Protein 4FGY (pdb70)

Radius of gyration: 18.97 Å; Cα contacts (8 Å, |Δi|>4): 288; chains: 2; bounding box: 40×54×40 Å

B-factor: mean 44.86, std 19.89, range [18.03, 151.55]

Organism: Homo sapiens (NCBI:txid9606)

Solvent-accessible surface area: 13983 Å² total; per-residue (Å²): 161,73,72,102,15,82,51,22,7,114,84,0,73,54,11,4,79,165,20,2,88,50,9,17,57,81,0,64,30,12,37,87,45,152,30,118,117,87,85,42,84,70,4,125,49,124,102,0,12,98,101,3,73,106,156,148,52,60,156,96,110,105,96,79,74,20,10,18,51,34,34,35,30,72,28,52,107,22,19,65,19,0,71,44,0,0,74,0,0,36,35,3,65,30,0,85,123,17,65,81,59,0,4,1,17,0,1,16,36,0,0,20,8,0,33,14,2,38,29,0,10,41,0,44,138,77,0,9,5,44,14,115,3,110,1,26,15,23,39,140,6,19,114,84,23,93,139,31,30,9,103,40,36,33,50,2,0,102,15,1,58,129,3,21,71,22,127,4,56,11,25,0,4,0,0,0,1,0,0,2,0,0,3,11,91,14,82,64,22,106,74,57,160,53,0,84,82,31,28,76,74,2,38,79,0,1,69,32,9,4,119,99,69,28,108,140,32,103,110,8,49,38,96,2,59,118,22,36,91,47,0,88,115,12,20,76,45,26,31,116,30,27,91,55,13,138,172,80,20,120,71,17,95,27,68,81,1,10,66,6,2,22,91,120,92,131,19,102,56,0,30,135,36,11,106,166

Foldseek 3Di:
DLVVLVVLLVQLLVLLVVLDVQFLVNLVCQVVPVPVVLPAQEDEAPVSCVVCVVVVCDPVPDPDDPVVSVLVQCQVVLVSQLRSLLSSQVRQVCLVVDDPVQNVLLSLPLRQLLVLVVQLSQAALFFGQDPSNNHTYGLNHQLPDDDPGNCLCVVSNVLSHLVVVLVAGSSLVSLLSNLSSLQLPGPPHDDSVVSVVSSVSSLVSNVVCCCVVPVPVVPSSVVSVVSSVVSVVNVVSVLVVVVVCVPPVPPNDRDVVVVVSSDDD/DPPVVVVVVVD

Sequence (276 aa):
ESADLRALAKHLYDSYIKSFPLTKAKARAILTGKTTDKSPFVIYDMNSLMMGEDKITPLQEQSKEVAIRIFQGCQFRSVEAVQEITEYAKSIPGFVNLDLNDQVTLLKYGVHEIIYTMLASLMNKDGVLISEGQGFMTREFLKSLRKPFGDFMEPKFEFAVKFNALELDDSDLAIFIAVIILSGDRPGLLNVKPIEDIQDNLLQALELQLKLNHPESSQLFAKLLQKMTDLRQIVTEHVQLLQVIKKTETDMSLHPLLQEIYKDLRHKILHRLLQE

Nearest PDB structures (foldseek):
  4fgy-assembly1_A  TM=1.004E+00  e=1.164E-38  Homo sapiens
  9f7x-assembly1_A  TM=9.763E-01  e=1.598E-32  Homo sapiens
  6k0t-assembly2_C  TM=9.654E-01  e=1.844E-32  Homo sapiens
  6izm-assembly1_A  TM=9.595E-01  e=2.341E-32  Homo sapiens
  4a4w-assembly2_B  TM=9.434E-01  e=5.589E-33  Homo sapiens

Secondary structure (DSSP, 8-state):
-TTHHHHHHHHHHHHHHHH-SS-HHHHHHHHTTS-GGGPPEEE-SHHHHHHHH-----TT-----HHHHHHHHHHHHHHHHHHHHHHHHTTSTTGGGS-HHHHHHHHHHHHHHHHHHHHHTTEETTEEEEGGGTEEEEHHHHHS--TTTTTTSHHHHTTHHHHHTT---HHHHHHHHHHHHS-TTSTT-S-HHHHHHHHHHHHHHHHHHHHHH-TT-SSHHHHHHHHHHHHHHHHHHHHHHHHHHHHSSTT-PPPHHHHHHSS--/--SHHHHHHH-

InterPro domains:
  IPR000536 Nuclear hormone receptor, ligand-binding domain [PF00104] (319-485)
  IPR000536 Nuclear hormone receptor, ligand-binding domain [PS51843] (238-503)
  IPR000536 Nuclear hormone receptor, ligand-binding domain [SM00430] (315-474)
  IPR001628 Zinc finger, nuclear hormone receptor-type [PF00105] (138-204)
  IPR001628 Zinc finger, nuclear hormone receptor-type [PR00047] (139-155)
  IPR001628 Zinc finger, nuclear hormone receptor-type [PR00047] (155-170)
  IPR001628 Zinc finger, nuclear hormone receptor-type [PR00047] (187-195)
  IPR001628 Zinc finger, nuclear hormone receptor-type [PR00047] (195-203)
  IPR001628 Zinc finger, nuclear hormone receptor-type [PS00031] (139-165)
  IPR001628 Zinc finger, nuclear hormone receptor-type [PS51030] (136-210)
  IPR001628 Zinc finger, nuclear hormone receptor-type [SM00399] (136-206)
  IPR001723 Nuclear hormone receptor [PR00398] (199-209)
  IPR001723 Nuclear hormone receptor [PR00398] (316-337)
  IPR001723 Nuclear hormone receptor [PR00398] (337-353)
  IPR001723 Nuclear hormone receptor [PR00398] (405-420)
  IPR001723 Nuclear hormone receptor [PR00398] (462-479)
  IPR003074 Peroxisome proliferator-activated receptor [PR01288] (228-242)
  IPR003074 Peroxisome proliferator-activated receptor [PR01288] (242-261)
  IPR003074 Peroxisome proliferator-activated receptor [PR01288] (355-368)
  IPR003074 Peroxisome proliferator-activated receptor [PR01288] (372-387)

Structure (mmCIF, N/CA/C/O backbone):
data_4FGY
#
_entry.id   4FGY
#
_cell.length_a   57.360
_cell.length_b   86.527
_cell.length_c   122.691
_cell.angle_alpha   90.000
_cell.angle_beta   90.000
_cell.angle_gamma   90.000
#
_symmetry.space_group_name_H-M   'C 2 2 21'
#
loop_
_entity.id
_entity.type
_entity.pdbx_description
1 polymer 'Peroxisome proliferator-activated receptor gamma'
2 polymer 'Nuclear receptor coactivator 1'
3 non-polymer "(4R,6S,8S,12R,14R,16Z,18R,19R,20S,21S)-19,21-dihydroxy-22-{(2S,2'R,5S,5'S)-5'-[(1R)-1-hydroxyethyl]-2,5'-dimethyloctahydro-2,2'-bifuran-5-yl}-4,6,8,12,14,18,20-heptamethyl-9,11-dioxodocos-16-enoic acid"
4 water water
#
loop_
_atom_site.group_PDB
_atom_site.id
_atom_site.type_symbol
_atom_site.label_atom_id
_atom_site.label_alt_id
_atom_site.label_comp_id
_atom_site.label_asym_id
_atom_site.label_entity_id
_atom_site.label_seq_id
_atom_site.pdbx_PDB_ins_code
_atom_site.Cartn_x
_atom_site.Cartn_y
_atom_site.Cartn_z
_atom_site.occupancy
_atom_site.B_iso_or_equiv
_atom_site.auth_seq_id
_atom_site.auth_comp_id
_atom_site.auth_asym_id
_atom_site.auth_atom_id
_atom_site.pdbx_PDB_model_num
ATOM 1 N N . GLU A 1 1 ? -10.740 18.339 -23.375 1.00 69.04 235 GLU A N 1
ATOM 2 C CA . GLU A 1 1 ? -10.172 17.004 -23.761 1.00 76.17 235 GLU A CA 1
ATOM 3 C C . GLU A 1 1 ? -9.052 16.542 -22.808 1.00 73.75 235 GLU A C 1
ATOM 4 O O . GLU A 1 1 ? -9.304 15.739 -21.901 1.00 70.69 235 GLU A O 1
ATOM 10 N N . SER A 1 2 ? -7.835 17.068 -23.002 1.00 67.48 236 SER A N 1
ATOM 11 C CA . SER A 1 2 ? -6.637 16.618 -22.260 1.00 61.62 236 SER A CA 1
ATOM 12 C C . SER A 1 2 ? -6.560 17.059 -20.788 1.00 57.46 236 SER A C 1
ATOM 13 O O . SER A 1 2 ? -5.476 17.192 -20.213 1.00 52.28 236 SER A O 1
ATOM 16 N N . ALA A 1 3 ? -7.722 17.294 -20.198 1.00 55.72 237 ALA A N 1
ATOM 17 C CA . ALA A 1 3 ? -7.835 17.636 -18.794 1.00 57.40 237 ALA A CA 1
ATOM 18 C C . ALA A 1 3 ? -8.838 16.664 -18.242 1.00 55.91 237 ALA A C 1
ATOM 19 O O . ALA A 1 3 ? -8.830 16.340 -17.057 1.00 54.82 237 ALA A O 1
ATOM 21 N N . ASP A 1 4 ? -9.722 16.217 -19.125 1.00 58.66 238 ASP A N 1
ATOM 22 C CA . ASP A 1 4 ? -10.645 15.153 -18.796 1.00 62.91 238 ASP A CA 1
ATOM 23 C C . ASP A 1 4 ? -10.014 13.821 -19.143 1.00 61.67 238 ASP A C 1
ATOM 24 O O . ASP A 1 4 ? -10.468 12.771 -18.684 1.00 64.59 238 ASP A O 1
ATOM 29 N N . LEU A 1 5 ? -8.937 13.884 -19.923 1.00 57.82 239 LEU A N 1
ATOM 30 C CA . LEU A 1 5 ? -8.077 12.731 -20.149 1.00 52.50 239 LEU A CA 1
ATOM 31 C C . LEU A 1 5 ? -7.219 12.496 -18.929 1.00 49.53 239 LEU A C 1
ATOM 32 O O . LEU A 1 5 ? -6.838 11.361 -18.645 1.00 55.48 239 LEU A O 1
ATOM 37 N N . ARG A 1 6 ? -6.899 13.575 -18.223 1.00 46.23 240 ARG A N 1
ATOM 38 C CA . ARG A 1 6 ? -6.232 13.476 -16.934 1.00 41.43 240 ARG A CA 1
ATOM 39 C C . ARG A 1 6 ? -7.256 13.123 -15.906 1.00 36.33 240 ARG A C 1
ATOM 40 O O . ARG A 1 6 ? -6.958 12.401 -14.983 1.00 36.38 240 ARG A O 1
ATOM 48 N N . ALA A 1 7 ? -8.473 13.627 -16.076 1.00 36.51 241 ALA A N 1
ATOM 49 C CA . ALA A 1 7 ? -9.550 13.411 -15.104 1.00 38.20 241 ALA A CA 1
ATOM 50 C C . ALA A 1 7 ? -9.899 11.937 -15.007 1.00 39.11 241 ALA A C 1
ATOM 51 O O . ALA A 1 7 ? -9.883 11.339 -13.916 1.00 41.30 241 ALA A O 1
ATOM 53 N N . LEU A 1 8 ? -10.209 11.372 -16.169 1.00 39.10 242 LEU A N 1
ATOM 54 C CA . LEU A 1 8 ? -10.464 9.941 -16.343 1.00 38.33 242 LEU A CA 1
ATOM 55 C C . LEU A 1 8 ? -9.277 9.036 -15.992 1.00 36.27 242 LEU A C 1
ATOM 56 O O . LEU A 1 8 ? -9.478 7.930 -15.480 1.00 36.06 242 LEU A O 1
ATOM 61 N N . ALA A 1 9 ? -8.058 9.485 -16.279 1.00 33.40 243 ALA A N 1
ATOM 62 C CA . ALA A 1 9 ? -6.877 8.791 -15.778 1.00 33.30 243 ALA A CA 1
ATOM 63 C C . ALA A 1 9 ? -6.869 8.653 -14.232 1.00 35.80 243 ALA A C 1
ATOM 64 O O . ALA A 1 9 ? -6.414 7.638 -13.702 1.00 37.89 243 ALA A O 1
ATOM 66 N N . LYS A 1 10 ? -7.402 9.643 -13.516 1.00 36.35 244 LYS A N 1
ATOM 67 C CA . LYS A 1 10 ? -7.354 9.630 -12.061 1.00 36.74 244 LYS A CA 1
ATOM 68 C C . LYS A 1 10 ? -8.472 8.796 -11.473 1.00 37.24 244 LYS A C 1
ATOM 69 O O . LYS A 1 10 ? -8.283 8.091 -10.480 1.00 37.94 244 LYS A O 1
ATOM 75 N N . HIS A 1 11 ? -9.650 8.907 -12.075 1.00 36.53 245 HIS A N 1
ATOM 76 C CA . HIS A 1 11 ? -10.824 8.154 -11.653 1.00 36.20 245 HIS A CA 1
ATOM 77 C C . HIS A 1 11 ? -10.507 6.683 -11.628 1.00 35.92 245 HIS A C 1
ATOM 78 O O . HIS A 1 11 ? -10.701 6.006 -10.620 1.00 35.28 245 HIS A O 1
ATOM 85 N N . LEU A 1 12 ? -9.999 6.187 -12.752 1.00 34.62 246 LEU A N 1
ATOM 86 C CA . LEU A 1 12 ? -9.636 4.799 -12.891 1.00 33.25 246 LEU A CA 1
ATOM 87 C C . LEU A 1 12 ? -8.689 4.356 -11.780 1.00 33.95 246 LEU A C 1
ATOM 88 O O . LEU A 1 12 ? -8.950 3.343 -11.113 1.00 34.55 246 LEU A O 1
ATOM 93 N N . TYR A 1 13 ? -7.620 5.118 -11.555 1.00 33.43 247 TYR A N 1
ATOM 94 C CA . TYR A 1 13 ? -6.665 4.787 -10.511 1.00 36.37 247 TYR A CA 1
ATOM 95 C C . TYR A 1 13 ? -7.368 4.638 -9.145 1.00 39.59 247 TYR A C 1
ATOM 96 O O . TYR A 1 13 ? -7.266 3.589 -8.498 1.00 37.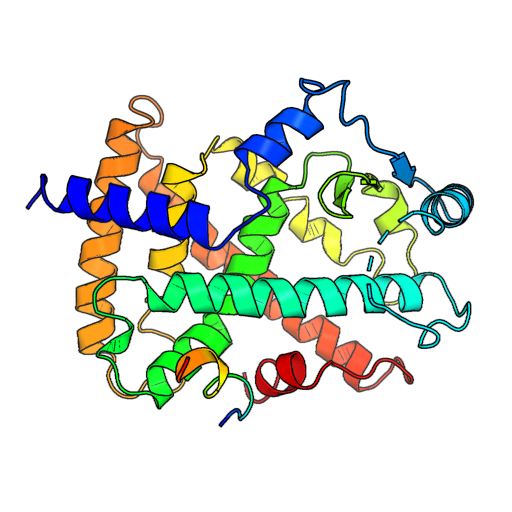92 247 TYR A O 1
ATOM 105 N N . ASP A 1 14 ? -8.122 5.669 -8.746 1.00 42.28 248 ASP A N 1
ATOM 106 C CA . ASP A 1 14 ? -8.979 5.631 -7.551 1.00 39.86 248 ASP A CA 1
ATOM 107 C C . ASP A 1 14 ? -9.773 4.344 -7.493 1.00 38.91 248 ASP A C 1
ATOM 108 O O . ASP A 1 14 ? -9.683 3.625 -6.508 1.00 43.95 248 ASP A O 1
ATOM 113 N N . SER A 1 15 ? -10.529 4.039 -8.545 1.00 37.59 249 SER A N 1
ATOM 114 C CA . SER A 1 15 ? -11.332 2.796 -8.588 1.00 37.91 249 SER A CA 1
ATOM 115 C C . SER A 1 15 ? -10.506 1.521 -8.667 1.00 36.65 249 SER A C 1
ATOM 116 O O . SER A 1 15 ? -10.938 0.470 -8.177 1.00 34.21 249 SER A O 1
ATOM 119 N N . TYR A 1 16 ? -9.331 1.620 -9.295 1.00 36.39 250 TYR A N 1
ATOM 120 C CA . TYR A 1 16 ? -8.362 0.526 -9.320 1.00 36.70 250 TYR A CA 1
ATOM 121 C C . TYR A 1 16 ? -7.905 0.244 -7.891 1.00 34.57 250 TYR A C 1
ATOM 122 O O . TYR A 1 16 ? -7.922 -0.891 -7.426 1.00 32.21 250 TYR A O 1
ATOM 131 N N . ILE A 1 17 ? -7.521 1.306 -7.194 1.00 35.56 251 ILE A N 1
ATOM 132 C CA . ILE A 1 17 ? -7.165 1.221 -5.782 1.00 36.25 251 ILE A CA 1
ATOM 133 C C . ILE A 1 17 ? -8.328 0.732 -4.898 1.00 37.68 251 ILE A C 1
ATOM 134 O O . ILE A 1 17 ? -8.116 -0.059 -3.976 1.00 39.79 251 ILE A O 1
ATOM 139 N N . LYS A 1 18 ? -9.549 1.162 -5.192 1.00 39.15 252 LYS A N 1
ATOM 140 C CA . LYS A 1 18 ? -10.722 0.619 -4.488 1.00 42.12 252 LYS A CA 1
ATOM 141 C C . LYS A 1 18 ? -10.925 -0.892 -4.669 1.00 41.01 252 LYS A C 1
ATOM 142 O O . LYS A 1 18 ? -11.180 -1.597 -3.696 1.00 44.27 252 LYS A O 1
ATOM 148 N N . SER A 1 19 ? -10.802 -1.383 -5.900 1.00 39.07 253 SER A N 1
ATOM 149 C CA . SER A 1 19 ? -11.251 -2.747 -6.226 1.00 35.64 253 SER A CA 1
ATOM 150 C C . SER A 1 19 ? -10.174 -3.797 -6.052 1.00 32.88 253 SER A C 1
ATOM 151 O O . SER A 1 19 ? -10.504 -4.938 -5.835 1.00 32.31 253 SER A O 1
ATOM 154 N N . PHE A 1 20 ? -8.899 -3.418 -6.168 1.00 31.86 254 PHE A N 1
ATOM 155 C CA . PHE A 1 20 ? -7.779 -4.376 -6.145 1.00 32.43 254 PHE A CA 1
ATOM 156 C C . PHE A 1 20 ? -6.879 -4.277 -4.903 1.00 35.80 254 PHE A C 1
ATOM 157 O O . PHE A 1 20 ? -5.949 -3.448 -4.878 1.00 37.85 254 PHE A O 1
ATOM 165 N N . PRO A 1 21 ? -7.127 -5.142 -3.888 1.00 36.73 255 PRO A N 1
ATOM 166 C CA . PRO A 1 21 ? -6.410 -5.053 -2.602 1.00 35.72 255 PRO A CA 1
ATOM 167 C C . PRO A 1 21 ? -4.890 -5.267 -2.709 1.00 36.69 255 PRO A C 1
ATOM 168 O O . PRO A 1 21 ? -4.151 -4.580 -2.029 1.00 38.68 255 PRO A O 1
ATOM 172 N N . LEU A 1 22 ? -4.431 -6.213 -3.533 1.00 38.60 256 LEU A N 1
ATOM 173 C CA . LEU A 1 22 ? -3.000 -6.356 -3.825 1.00 36.41 256 LEU A CA 1
ATOM 174 C C . LEU A 1 22 ? -2.673 -5.540 -5.073 1.00 36.49 256 LEU A C 1
ATOM 175 O O . LEU A 1 22 ? -3.258 -5.772 -6.129 1.00 37.41 256 LEU A O 1
ATOM 180 N N . THR A 1 23 ? -1.754 -4.581 -4.936 1.00 35.24 257 THR A N 1
ATOM 181 C CA . THR A 1 23 ? -1.315 -3.709 -6.036 1.00 34.67 257 THR A CA 1
ATOM 182 C C . THR A 1 23 ? 0.088 -4.103 -6.486 1.00 34.56 257 THR A C 1
ATOM 183 O O . THR A 1 23 ? 0.783 -4.818 -5.745 1.00 36.28 257 THR A O 1
ATOM 187 N N . LYS A 1 24 ? 0.526 -3.651 -7.668 1.00 32.00 258 LYS A N 1
ATOM 188 C CA . LYS A 1 24 ? 1.927 -3.879 -8.078 1.00 30.00 258 LYS A CA 1
ATOM 189 C C . LYS A 1 24 ? 2.846 -3.240 -7.060 1.00 31.67 258 LYS A C 1
ATOM 190 O O . LYS A 1 24 ? 3.833 -3.843 -6.650 1.00 33.58 258 LYS A O 1
ATOM 196 N N . ALA A 1 25 ? 2.485 -2.034 -6.622 1.00 34.23 259 ALA A N 1
ATOM 197 C CA . ALA A 1 25 ? 3.275 -1.284 -5.649 1.00 34.07 259 ALA A CA 1
ATOM 198 C C . ALA A 1 25 ? 3.584 -2.127 -4.433 1.00 33.77 259 ALA A C 1
ATOM 199 O O . ALA A 1 25 ? 4.728 -2.187 -4.013 1.00 32.57 259 ALA A O 1
ATOM 201 N N . LYS A 1 26 ? 2.576 -2.799 -3.884 1.00 35.80 260 LYS A N 1
ATOM 202 C CA . LYS A 1 26 ? 2.825 -3.712 -2.769 1.00 41.27 260 LYS A CA 1
ATOM 203 C C . LYS A 1 26 ? 3.614 -4.935 -3.199 1.00 41.83 260 LYS A C 1
ATOM 204 O O . LYS A 1 26 ? 4.432 -5.447 -2.432 1.00 42.83 260 LYS A O 1
ATOM 210 N N . ALA A 1 27 ? 3.358 -5.402 -4.417 1.00 40.60 261 ALA A N 1
ATOM 211 C CA . ALA A 1 27 ? 3.922 -6.663 -4.865 1.00 41.99 261 ALA A CA 1
ATOM 212 C C . ALA A 1 27 ? 5.383 -6.439 -5.144 1.00 43.07 261 ALA A C 1
ATOM 213 O O . ALA A 1 27 ? 6.235 -7.273 -4.786 1.00 45.42 261 ALA A O 1
ATOM 215 N N . ARG A 1 28 ? 5.669 -5.300 -5.763 1.00 40.26 262 ARG A N 1
ATOM 216 C CA . ARG A 1 28 ? 7.039 -4.907 -6.008 1.00 42.42 262 ARG A CA 1
ATOM 217 C C . ARG A 1 28 ? 7.816 -4.574 -4.724 1.00 41.74 262 ARG A C 1
ATOM 218 O O . ARG A 1 28 ? 8.997 -4.903 -4.613 1.00 40.05 262 ARG A O 1
ATOM 226 N N . ALA A 1 29 ? 7.148 -3.950 -3.756 1.00 42.93 263 ALA A N 1
ATOM 227 C CA . ALA A 1 29 ? 7.786 -3.593 -2.481 1.00 43.83 263 ALA A CA 1
ATOM 228 C C . ALA A 1 29 ? 8.265 -4.859 -1.774 1.00 44.78 263 ALA A C 1
ATOM 229 O O . ALA A 1 29 ? 9.399 -4.915 -1.304 1.00 44.89 263 ALA A O 1
ATOM 231 N N . ILE A 1 30 ? 7.393 -5.870 -1.723 1.00 42.82 264 ILE A N 1
ATOM 232 C CA . ILE A 1 30 ? 7.711 -7.160 -1.125 1.00 40.35 264 ILE A CA 1
ATOM 233 C C . ILE A 1 30 ? 8.769 -7.902 -1.943 1.00 43.37 264 ILE A C 1
ATOM 234 O O . ILE A 1 30 ? 9.765 -8.363 -1.387 1.00 43.24 264 ILE A O 1
ATOM 239 N N . LEU A 1 31 ? 8.582 -7.985 -3.259 1.00 45.43 265 LEU A N 1
ATOM 240 C CA . LEU A 1 31 ? 9.536 -8.722 -4.103 1.00 48.13 265 LEU A CA 1
ATOM 241 C C . LEU A 1 31 ? 10.992 -8.268 -3.994 1.00 49.40 265 LEU A C 1
ATOM 242 O O . LEU A 1 31 ? 11.903 -9.071 -4.193 1.00 49.58 265 LEU A O 1
ATOM 247 N N . THR A 1 32 ? 11.207 -6.993 -3.676 1.00 50.71 266 THR A N 1
ATOM 248 C CA . THR A 1 32 ? 12.564 -6.433 -3.645 1.00 53.82 266 THR A CA 1
ATOM 249 C C . THR A 1 32 ? 13.120 -6.276 -2.211 1.00 55.95 266 THR A C 1
ATOM 250 O O . THR A 1 32 ? 14.203 -5.712 -2.002 1.00 52.18 266 THR A O 1
ATOM 254 N N . GLY A 1 33 ? 12.382 -6.815 -1.242 1.00 57.42 267 GLY A N 1
ATOM 255 C CA . GLY A 1 33 ? 12.719 -6.675 0.166 1.00 61.38 267 GLY A CA 1
ATOM 256 C C . GLY A 1 33 ? 12.807 -5.206 0.516 1.00 64.37 267 GLY A C 1
ATOM 257 O O . GLY A 1 33 ? 13.883 -4.614 0.470 1.00 65.88 267 GLY A O 1
ATOM 258 N N . LYS A 1 34 ? 11.653 -4.617 0.814 1.00 68.24 268 LYS A N 1
ATOM 259 C CA . LYS A 1 34 ? 11.536 -3.202 1.179 1.00 67.42 268 LYS A CA 1
ATOM 260 C C . LYS A 1 34 ? 10.557 -3.161 2.319 1.00 72.00 268 LYS A C 1
ATOM 261 O O . LYS A 1 34 ? 10.468 -2.185 3.048 1.00 79.68 268 LYS A O 1
ATOM 267 N N . THR A 1 35 ? 9.800 -4.237 2.443 1.00 81.52 269 THR A N 1
ATOM 268 C CA . THR A 1 35 ? 9.099 -4.524 3.667 1.00 93.28 269 THR A CA 1
ATOM 269 C C . THR A 1 35 ? 9.679 -5.838 4.180 1.00 103.92 269 THR A C 1
ATOM 270 O O . THR A 1 35 ? 9.126 -6.912 3.925 1.00 107.18 269 THR A O 1
ATOM 274 N N . THR A 1 36 ? 10.827 -5.750 4.859 1.00 110.66 270 THR A N 1
ATOM 275 C CA . THR A 1 36 ? 11.370 -6.889 5.611 1.00 114.12 270 THR A CA 1
ATOM 276 C C . THR A 1 36 ? 10.447 -7.203 6.808 1.00 122.50 270 THR A C 1
ATOM 277 O O . THR A 1 36 ? 10.683 -8.153 7.586 1.00 126.28 270 THR A O 1
ATOM 281 N N . ASP A 1 37 ? 9.389 -6.380 6.914 1.00 126.90 271 ASP A N 1
ATOM 282 C CA . ASP A 1 37 ? 8.276 -6.561 7.854 1.00 122.27 271 ASP A CA 1
ATOM 283 C C . ASP A 1 37 ? 7.148 -7.428 7.253 1.00 119.54 271 ASP A C 1
ATOM 284 O O . ASP A 1 37 ? 6.107 -7.639 7.887 1.00 118.34 271 ASP A O 1
ATOM 289 N N . LYS A 1 38 ? 7.363 -7.910 6.026 1.00 115.66 272 LYS A N 1
ATOM 290 C CA . LYS A 1 38 ? 6.442 -8.834 5.337 1.00 111.89 272 LYS A CA 1
ATOM 291 C C . LYS A 1 38 ? 7.223 -9.899 4.518 1.00 107.98 272 LYS A C 1
ATOM 292 O O . LYS A 1 38 ? 6.895 -10.156 3.347 1.00 105.84 272 LYS A O 1
ATOM 298 N N . SER A 1 39 ? 8.244 -10.510 5.141 1.00 92.68 273 SER A N 1
ATOM 299 C CA . SER A 1 39 ? 9.184 -11.435 4.464 1.00 78.38 273 SER A CA 1
ATOM 300 C C . SER A 1 39 ? 8.615 -12.857 4.230 1.00 71.75 273 SER A C 1
ATOM 301 O O . SER A 1 39 ? 8.288 -13.564 5.187 1.00 70.14 273 SER A O 1
ATOM 304 N N . PRO A 1 40 ? 8.529 -13.289 2.950 1.00 64.32 274 PRO A N 1
ATOM 305 C CA . PRO A 1 40 ? 7.600 -14.338 2.504 1.00 56.67 274 PRO A CA 1
ATOM 306 C C . PRO A 1 40 ? 8.134 -15.771 2.553 1.00 51.53 274 PRO A C 1
ATOM 307 O O . PRO A 1 40 ? 9.293 -16.023 2.217 1.00 51.05 274 PRO A O 1
ATOM 311 N N . PHE A 1 41 ? 7.290 -16.710 2.956 1.00 46.47 275 PHE A N 1
ATOM 312 C CA . PHE A 1 41 ? 7.716 -18.094 2.994 1.00 44.34 275 PHE A CA 1
ATOM 313 C C . PHE A 1 41 ? 8.061 -18.575 1.580 1.00 42.10 275 PHE A C 1
ATOM 314 O O . PHE A 1 41 ? 7.346 -18.280 0.632 1.00 43.91 275 PHE A O 1
ATOM 322 N N . VAL A 1 42 ? 9.161 -19.305 1.452 1.00 38.09 276 VAL A N 1
ATOM 323 C CA . VAL A 1 42 ? 9.610 -19.810 0.169 1.00 35.14 276 VAL A CA 1
ATOM 324 C C . VAL A 1 42 ? 9.305 -21.298 -0.038 1.00 38.33 276 VAL A C 1
ATOM 325 O O . VAL A 1 42 ? 9.833 -22.180 0.672 1.00 40.63 276 VAL A O 1
ATOM 329 N N . ILE A 1 43 ? 8.451 -21.556 -1.030 1.00 37.21 277 ILE A N 1
ATOM 330 C CA . ILE A 1 43 ? 8.103 -22.904 -1.452 1.00 35.23 277 ILE A CA 1
ATOM 331 C C . ILE A 1 43 ? 8.935 -23.302 -2.668 1.00 35.61 277 ILE A C 1
ATOM 332 O O . ILE A 1 43 ? 8.756 -22.774 -3.775 1.00 35.58 277 ILE A O 1
ATOM 337 N N . TYR A 1 44 ? 9.838 -24.248 -2.461 1.00 35.05 278 TYR A N 1
ATOM 338 C CA . TYR A 1 44 ? 10.748 -24.621 -3.520 1.00 37.05 278 TYR A CA 1
ATOM 339 C C . TYR A 1 44 ? 10.697 -26.100 -3.868 1.00 39.49 278 TYR A C 1
ATOM 340 O O . TYR A 1 44 ? 11.297 -26.508 -4.874 1.00 40.27 278 TYR A O 1
ATOM 349 N N . ASP A 1 45 ? 9.992 -26.887 -3.049 1.00 38.56 279 ASP A N 1
ATOM 350 C CA . ASP A 1 45 ? 9.799 -28.317 -3.315 1.00 40.56 279 ASP A CA 1
ATOM 351 C C . ASP A 1 45 ? 8.563 -28.872 -2.607 1.00 43.12 279 ASP A C 1
ATOM 352 O O . ASP A 1 45 ? 7.867 -28.135 -1.902 1.00 45.80 279 ASP A O 1
ATOM 357 N N . MET A 1 46 ? 8.288 -30.161 -2.819 1.00 46.69 280 MET A N 1
ATOM 358 C CA . MET A 1 46 ? 7.235 -30.898 -2.091 1.00 53.45 280 MET A CA 1
ATOM 359 C C . MET A 1 46 ? 7.348 -30.684 -0.588 1.00 50.70 280 MET A C 1
ATOM 360 O O . MET A 1 46 ? 6.354 -30.536 0.131 1.00 50.69 280 MET A O 1
ATOM 365 N N . ASN A 1 47 ? 8.596 -30.663 -0.143 1.00 50.61 281 ASN A N 1
ATOM 366 C CA . ASN A 1 47 ? 8.971 -30.550 1.249 1.00 48.29 281 ASN A CA 1
ATOM 367 C C . ASN A 1 47 ? 8.562 -29.201 1.889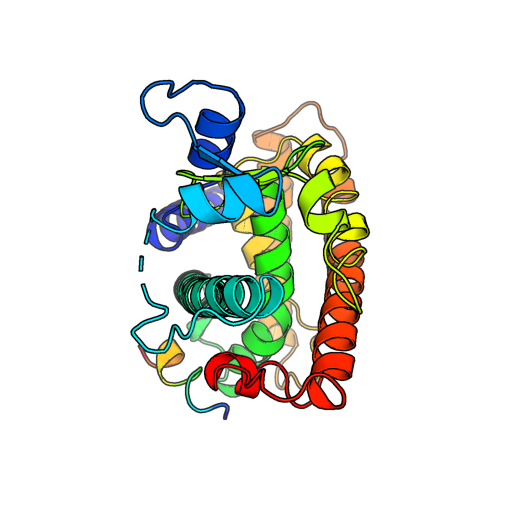 1.00 44.90 281 ASN A C 1
ATOM 368 O O . ASN A 1 47 ? 7.910 -29.179 2.942 1.00 40.00 281 ASN A O 1
ATOM 373 N N . SER A 1 48 ? 8.933 -28.093 1.239 1.00 42.68 282 SER A N 1
ATOM 374 C CA . SER A 1 48 ? 8.541 -26.733 1.661 1.00 40.96 282 SER A CA 1
ATOM 375 C C . SER A 1 48 ? 7.079 -26.372 1.307 1.00 40.83 282 SER A C 1
ATOM 376 O O . SER A 1 48 ? 6.456 -25.532 1.978 1.00 35.98 282 SER A O 1
ATOM 379 N N . LEU A 1 49 ? 6.535 -27.009 0.264 1.00 41.00 283 LEU A N 1
ATOM 380 C CA . LEU A 1 49 ? 5.088 -27.015 0.055 1.00 42.25 283 LEU A CA 1
ATOM 381 C C . LEU A 1 49 ? 4.399 -27.367 1.369 1.00 44.83 283 LEU A C 1
ATOM 382 O O . LEU A 1 49 ? 3.610 -26.583 1.873 1.00 46.79 283 LEU A O 1
ATOM 387 N N . MET A 1 50 ? 4.725 -28.537 1.920 1.00 49.74 284 MET A N 1
ATOM 388 C CA . MET A 1 50 ? 4.146 -29.025 3.180 1.00 52.98 284 MET A CA 1
ATOM 389 C C . MET A 1 50 ? 4.183 -28.000 4.308 1.00 50.51 284 MET A C 1
ATOM 390 O O . MET A 1 50 ? 3.205 -27.827 5.029 1.00 54.29 284 MET A O 1
ATOM 395 N N . MET A 1 51 ? 5.317 -27.339 4.484 1.00 46.09 285 MET A N 1
ATOM 396 C CA . MET A 1 51 ? 5.473 -26.465 5.626 1.00 44.62 285 MET A CA 1
ATOM 397 C C . MET A 1 51 ? 4.808 -25.125 5.368 1.00 43.55 285 MET A C 1
ATOM 398 O O . MET A 1 51 ? 4.358 -24.467 6.297 1.00 43.77 285 MET A O 1
ATOM 403 N N . GLY A 1 52 ? 4.754 -24.720 4.106 1.00 44.41 286 GLY A N 1
ATOM 404 C CA . GLY A 1 52 ? 4.057 -23.491 3.731 1.00 50.34 286 GLY A CA 1
ATOM 405 C C . GLY A 1 52 ? 2.559 -23.695 3.580 1.00 54.71 286 GLY A C 1
ATOM 406 O O . GLY A 1 52 ? 1.783 -22.749 3.710 1.00 64.18 286 GLY A O 1
ATOM 407 N N . GLU A 1 53 ? 2.172 -24.933 3.275 1.00 55.28 287 GLU A N 1
ATOM 408 C CA . GLU A 1 53 ? 0.791 -25.398 3.226 1.00 59.87 287 GLU A CA 1
ATOM 409 C C . GLU A 1 53 ? 0.017 -24.919 4.451 1.00 61.67 287 GLU A C 1
ATOM 410 O O . GLU A 1 53 ? -1.024 -24.261 4.313 1.00 61.87 287 GLU A O 1
ATOM 416 N N . ASP A 1 54 ? 0.546 -25.248 5.637 1.00 66.85 288 ASP A N 1
ATOM 417 C CA . ASP A 1 54 ? 0.150 -24.612 6.904 1.00 70.03 288 ASP A CA 1
ATOM 418 C C . ASP A 1 54 ? 0.507 -23.121 6.786 1.00 72.56 288 ASP A C 1
ATOM 419 O O . ASP A 1 54 ? 1.675 -22.744 7.032 1.00 69.50 288 ASP A O 1
ATOM 424 N N . LYS A 1 55 ? -0.461 -22.283 6.386 1.00 67.48 289 LYS A N 1
ATOM 425 C CA . LYS A 1 55 ? -0.184 -20.847 6.225 1.00 65.35 289 LYS A CA 1
ATOM 426 C C . LYS A 1 55 ? 0.005 -20.174 7.577 1.00 61.73 289 LYS A C 1
ATOM 427 O O . LYS A 1 55 ? 1.118 -20.151 8.101 1.00 61.65 289 LYS A O 1
ATOM 433 N N . ILE A 1 61 ? -10.756 -19.985 0.770 1.00 95.77 295 ILE A N 1
ATOM 434 C CA . ILE A 1 61 ? -10.971 -20.829 1.942 1.00 93.51 295 ILE A CA 1
ATOM 435 C C . ILE A 1 61 ? -10.347 -22.205 1.773 1.00 103.69 295 ILE A C 1
ATOM 436 O O . ILE A 1 61 ? -9.476 -22.592 2.558 1.00 103.49 295 ILE A O 1
ATOM 441 N N . THR A 1 62 ? -10.783 -22.920 0.733 1.00 115.64 296 THR A N 1
ATOM 442 C CA . THR A 1 62 ? -10.445 -24.332 0.513 1.00 123.89 296 THR A CA 1
ATOM 443 C C . THR A 1 62 ? -10.625 -25.162 1.818 1.00 130.92 296 THR A C 1
ATOM 444 O O . THR A 1 62 ? -9.635 -25.582 2.423 1.00 133.93 296 THR A O 1
ATOM 448 N N . PRO A 1 63 ? -11.894 -25.381 2.257 1.00 135.75 297 PRO A N 1
ATOM 449 C CA . PRO A 1 63 ? -12.275 -25.973 3.568 1.00 142.99 297 PRO A CA 1
ATOM 450 C C . PRO A 1 63 ? -11.888 -27.447 3.806 1.00 146.90 297 PRO A C 1
ATOM 451 O O . PRO A 1 63 ? -10.870 -27.901 3.285 1.00 151.55 297 PRO A O 1
ATOM 455 N N . LEU A 1 64 ? -12.679 -28.167 4.615 1.00 142.63 298 LEU A N 1
ATOM 456 C CA . LEU A 1 64 ? -12.529 -29.626 4.792 1.00 135.81 298 LEU A CA 1
ATOM 457 C C . LEU A 1 64 ? -12.781 -30.296 3.449 1.00 137.12 298 LEU A C 1
ATOM 458 O O . LEU A 1 64 ? -12.557 -31.497 3.274 1.00 134.82 298 LEU A O 1
ATOM 463 N N . GLN A 1 65 ? -13.288 -29.478 2.527 1.00 137.09 299 GLN A N 1
ATOM 464 C CA . GLN A 1 65 ? -13.055 -29.589 1.089 1.00 141.28 299 GLN A CA 1
ATOM 465 C C . GLN A 1 65 ? -11.587 -29.991 0.819 1.00 145.44 299 GLN A C 1
ATOM 466 O O . GLN A 1 65 ? -11.200 -30.218 -0.332 1.00 148.01 299 GLN A O 1
ATOM 472 N N . GLU A 1 66 ? -10.797 -30.101 1.897 1.00 143.70 300 GLU A N 1
ATOM 473 C CA . GLU A 1 66 ? -9.357 -30.413 1.856 1.00 134.60 300 GLU A CA 1
ATOM 474 C C . GLU A 1 66 ? -9.024 -31.763 1.221 1.00 36.22 300 GLU A C 1
ATOM 475 O O . GLU A 1 66 ? -8.772 -31.830 0.014 1.00 140.31 300 GLU A O 1
ATOM 481 N N . GLN A 1 67 ? -9.050 -32.824 2.035 1.00 130.53 301 GLN A N 1
ATOM 482 C CA . GLN A 1 67 ? -8.448 -34.116 1.697 1.00 124.62 301 GLN A CA 1
ATOM 483 C C . GLN A 1 67 ? -7.018 -33.906 1.180 1.00 122.77 301 GLN A C 1
ATOM 484 O O . GLN A 1 67 ? -6.809 -33.371 0.075 1.00 123.87 301 GLN A O 1
ATOM 490 N N . SER A 1 68 ? -6.030 -34.299 1.986 1.00 115.82 302 SER A N 1
ATOM 491 C CA . SER A 1 68 ? -4.649 -34.247 1.528 1.00 106.17 302 SER A CA 1
ATOM 492 C C . SER A 1 68 ? -4.754 -35.221 0.349 1.00 99.35 302 SER A C 1
ATOM 493 O O . SER A 1 68 ? -4.794 -36.445 0.537 1.00 100.14 302 SER A O 1
ATOM 496 N N . LYS A 1 69 ? -4.839 -34.657 -0.861 1.00 85.82 303 LYS A N 1
ATOM 497 C CA . LYS A 1 69 ? -4.763 -35.428 -2.109 1.00 73.45 303 LYS A CA 1
ATOM 498 C C . LYS A 1 69 ? -3.384 -35.065 -2.653 1.00 63.42 303 LYS A C 1
ATOM 499 O O . LYS A 1 69 ? -2.500 -34.700 -1.890 1.00 59.60 303 LYS A O 1
ATOM 505 N N . GLU A 1 70 ? -3.169 -35.161 -3.954 1.00 61.60 304 GLU A N 1
ATOM 506 C CA . GLU A 1 70 ? -1.830 -34.855 -4.453 1.00 62.06 304 GLU A CA 1
ATOM 507 C C . GLU A 1 70 ? -1.587 -33.350 -4.568 1.00 61.42 304 GLU A C 1
ATOM 508 O O . GLU A 1 70 ? -2.523 -32.559 -4.696 1.00 65.96 304 GLU A O 1
ATOM 514 N N . VAL A 1 71 ? -0.315 -32.979 -4.505 1.00 58.03 305 VAL A N 1
ATOM 515 C CA . VAL A 1 71 ? 0.160 -31.615 -4.737 1.00 54.45 305 VAL A CA 1
ATOM 516 C C . VAL A 1 71 ? -0.682 -30.791 -5.726 1.00 53.96 305 VAL A C 1
ATOM 517 O O . VAL A 1 71 ? -1.141 -29.692 -5.395 1.00 53.67 305 VAL A O 1
ATOM 521 N N . ALA A 1 72 ? -0.899 -31.336 -6.922 1.00 52.34 306 ALA A N 1
ATOM 522 C CA . ALA A 1 72 ? -1.580 -30.625 -8.004 1.00 47.88 306 ALA A CA 1
ATOM 523 C C . ALA A 1 72 ? -3.048 -30.293 -7.724 1.00 46.83 306 ALA A C 1
ATOM 524 O O . ALA A 1 72 ? -3.572 -29.344 -8.297 1.00 48.32 306 ALA A O 1
ATOM 526 N N . ILE A 1 73 ? -3.718 -31.054 -6.860 1.00 42.63 307 ILE A N 1
ATOM 527 C CA . ILE A 1 73 ? -5.128 -30.766 -6.580 1.00 41.69 307 ILE A CA 1
ATOM 528 C C . ILE A 1 73 ? -5.271 -29.681 -5.524 1.00 40.13 307 ILE A C 1
ATOM 529 O O . ILE A 1 73 ? -6.215 -28.893 -5.560 1.00 41.34 307 ILE A O 1
ATOM 534 N N . ARG A 1 74 ? -4.314 -29.628 -4.607 1.00 39.43 308 ARG A N 1
ATOM 535 C CA . ARG A 1 74 ? -4.233 -28.541 -3.636 1.00 40.65 308 ARG A CA 1
ATOM 536 C C . ARG A 1 74 ? -3.984 -27.215 -4.372 1.00 39.44 308 ARG A C 1
ATOM 537 O O . ARG A 1 74 ? -4.624 -26.202 -4.088 1.00 38.49 308 ARG A O 1
ATOM 545 N N . ILE A 1 75 ? -3.072 -27.245 -5.344 1.00 40.55 309 ILE A N 1
ATOM 546 C CA . ILE A 1 75 ? -2.727 -26.069 -6.162 1.00 38.57 309 ILE A CA 1
ATOM 547 C C . ILE A 1 75 ? -3.887 -25.676 -7.072 1.00 39.19 309 ILE A C 1
ATOM 548 O O . ILE A 1 75 ? -4.159 -24.492 -7.264 1.00 40.13 309 ILE A O 1
ATOM 553 N N . PHE A 1 76 ? -4.584 -26.667 -7.614 1.00 39.40 310 PHE A N 1
ATOM 554 C CA . PHE A 1 76 ? -5.825 -26.409 -8.330 1.00 40.66 310 PHE A CA 1
ATOM 555 C C . PHE A 1 76 ? -6.773 -25.555 -7.483 1.00 39.45 310 PHE A C 1
ATOM 556 O O . PHE A 1 76 ? -7.300 -24.559 -7.947 1.00 38.87 310 PHE A O 1
ATOM 564 N N . GLN A 1 77 ? -6.952 -25.931 -6.230 1.00 39.23 311 GLN A N 1
ATOM 565 C CA . GLN A 1 77 ? -7.957 -25.302 -5.383 1.00 41.08 311 GLN A CA 1
ATOM 566 C C . GLN A 1 77 ? -7.667 -23.864 -4.949 1.00 38.26 311 GLN A C 1
ATOM 567 O O . GLN A 1 77 ? -8.593 -23.079 -4.724 1.00 40.02 311 GLN A O 1
ATOM 573 N N . GLY A 1 78 ? -6.398 -23.516 -4.822 1.00 35.73 312 GLY A N 1
ATOM 574 C CA . GLY A 1 78 ? -6.036 -22.162 -4.426 1.00 35.96 312 GLY A CA 1
ATOM 575 C C . GLY A 1 78 ? -6.156 -21.266 -5.626 1.00 36.47 312 GLY A C 1
ATOM 576 O O . GLY A 1 78 ? -6.616 -20.138 -5.521 1.00 40.41 312 GLY A O 1
ATOM 577 N N . CYS A 1 79 ? -5.739 -21.783 -6.778 1.00 36.00 313 CYS A N 1
ATOM 578 C CA . CYS A 1 79 ? -5.937 -21.110 -8.055 1.00 34.88 313 CYS A CA 1
ATOM 579 C C . CYS A 1 79 ? -7.395 -20.769 -8.251 1.00 34.89 313 CYS A C 1
ATOM 580 O O . CYS A 1 79 ? -7.737 -19.651 -8.605 1.00 35.30 313 CYS A O 1
ATOM 583 N N . GLN A 1 80 ? -8.244 -21.760 -8.011 1.00 35.68 314 GLN A N 1
ATOM 584 C CA . GLN A 1 80 ? -9.662 -21.661 -8.240 1.00 36.03 314 GLN A CA 1
ATOM 585 C C . GLN A 1 80 ? -10.279 -20.607 -7.350 1.00 36.75 314 GLN A C 1
ATOM 586 O O . GLN A 1 80 ? -11.026 -19.741 -7.818 1.00 35.89 314 GLN A O 1
ATOM 592 N N . PHE A 1 81 ? -9.903 -20.634 -6.105 1.00 38.60 315 PHE A N 1
ATOM 593 C CA . PHE A 1 81 ? -10.427 -19.713 -5.161 1.00 39.34 315 PHE A CA 1
ATOM 594 C C . PHE A 1 81 ? -9.956 -18.317 -5.420 1.00 37.28 315 PHE A C 1
ATOM 595 O O . PHE A 1 81 ? -10.669 -17.387 -5.239 1.00 39.56 315 PHE A O 1
ATOM 603 N N . ARG A 1 82 ? -8.731 -18.194 -5.844 1.00 35.09 316 ARG A N 1
ATOM 604 C CA . ARG A 1 82 ? -8.112 -16.926 -6.138 1.00 34.59 316 ARG A CA 1
ATOM 605 C C . ARG A 1 82 ? -8.610 -16.324 -7.467 1.00 33.28 316 ARG A C 1
ATOM 606 O O . ARG A 1 82 ? -8.682 -15.092 -7.623 1.00 32.47 316 ARG A O 1
ATOM 614 N N . SER A 1 83 ? -8.955 -17.194 -8.415 1.00 31.26 317 SER A N 1
ATOM 615 C CA . SER A 1 83 ? -9.599 -16.790 -9.657 1.00 29.15 317 SER A CA 1
ATOM 616 C C . SER A 1 83 ? -10.951 -16.184 -9.365 1.00 29.90 317 SER A C 1
ATOM 617 O O . SER A 1 83 ? -11.256 -15.100 -9.862 1.00 29.92 317 SER A O 1
ATOM 620 N N . VAL A 1 84 ? -11.753 -16.872 -8.542 1.00 29.26 318 VAL A N 1
ATOM 621 C CA . VAL A 1 84 ? -13.079 -16.380 -8.159 1.00 27.93 318 VAL A CA 1
ATOM 622 C C . VAL A 1 84 ? -13.001 -14.951 -7.623 1.00 29.27 318 VAL A C 1
ATOM 623 O O . VAL A 1 84 ? -13.747 -14.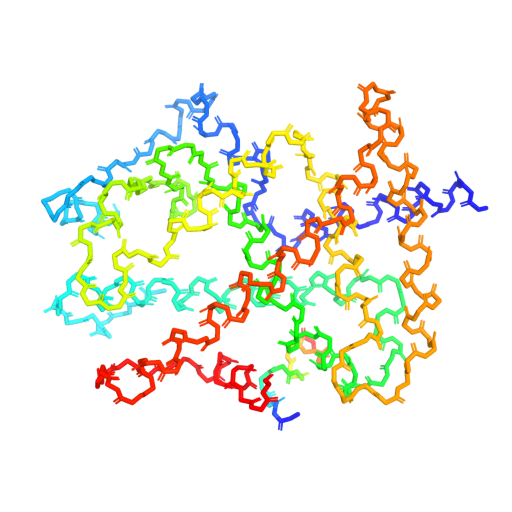076 -8.065 1.00 31.29 318 VAL A O 1
ATOM 627 N N . GLU A 1 85 ? -12.082 -14.705 -6.698 1.00 30.10 319 GLU A N 1
ATOM 628 C CA . GLU A 1 85 ? -11.894 -13.367 -6.134 1.00 31.84 319 GLU A CA 1
ATOM 629 C C . GLU A 1 85 ? -11.554 -12.315 -7.182 1.00 31.53 319 GLU A C 1
ATOM 630 O O . GLU A 1 85 ? -12.097 -11.209 -7.168 1.00 30.63 319 GLU A O 1
ATOM 636 N N . ALA A 1 86 ? -10.650 -12.676 -8.093 1.00 32.63 320 ALA A N 1
ATOM 637 C CA . ALA A 1 86 ? -10.190 -11.774 -9.144 1.00 30.19 320 ALA A CA 1
ATOM 638 C C . ALA A 1 86 ? -11.346 -11.438 -10.097 1.00 30.70 320 ALA A C 1
ATOM 639 O O . ALA A 1 86 ? -11.556 -10.279 -10.484 1.00 31.44 320 ALA A O 1
ATOM 641 N N . VAL A 1 87 ? -12.117 -12.446 -10.465 1.00 28.40 321 VAL A N 1
ATOM 642 C CA . VAL A 1 87 ? -13.268 -12.181 -11.277 1.00 28.99 321 VAL A CA 1
ATOM 643 C C . VAL A 1 87 ? -14.091 -11.065 -10.600 1.00 31.13 321 VAL A C 1
ATOM 644 O O . VAL A 1 87 ? -14.438 -10.070 -11.256 1.00 32.40 321 VAL A O 1
ATOM 648 N N . GLN A 1 88 ? -14.343 -11.196 -9.291 1.00 30.84 322 GLN A N 1
ATOM 649 C CA . GLN A 1 88 ? -15.167 -10.229 -8.551 1.00 29.62 322 GLN A CA 1
ATOM 650 C C . GLN A 1 88 ? -14.582 -8.830 -8.501 1.00 28.92 322 GLN A C 1
ATOM 651 O O . GLN A 1 88 ? -15.300 -7.845 -8.682 1.00 29.54 322 GLN A O 1
ATOM 657 N N . GLU A 1 89 ? -13.275 -8.744 -8.282 1.00 28.13 323 GLU A N 1
ATOM 658 C CA . GLU A 1 89 ? -12.594 -7.459 -8.214 1.00 28.01 323 GLU A CA 1
ATOM 659 C C . GLU A 1 89 ? -12.651 -6.781 -9.561 1.00 27.23 323 GLU A C 1
ATOM 660 O O . GLU A 1 89 ? -13.000 -5.612 -9.654 1.00 28.19 323 GLU A O 1
ATOM 666 N N . ILE A 1 90 ? -12.329 -7.537 -10.606 1.00 26.91 324 ILE A N 1
ATOM 667 C CA . ILE A 1 90 ? -12.245 -7.013 -11.960 1.00 26.17 324 ILE A CA 1
ATOM 668 C C . ILE A 1 90 ? -13.593 -6.474 -12.375 1.00 26.55 324 ILE A C 1
ATOM 669 O O . ILE A 1 90 ? -13.687 -5.396 -12.962 1.00 26.13 324 ILE A O 1
ATOM 674 N N . THR A 1 91 ? -14.627 -7.243 -12.055 1.00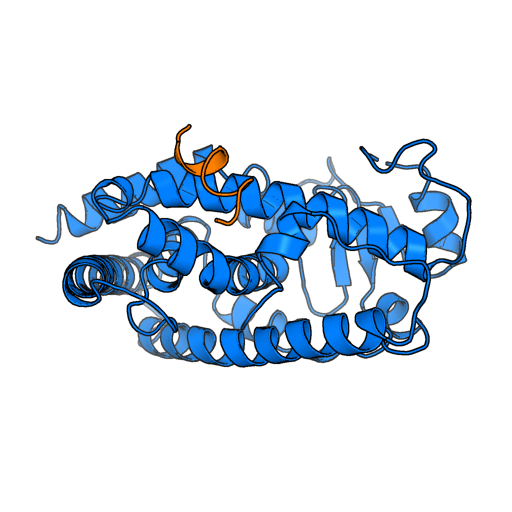 27.26 325 THR A N 1
ATOM 675 C CA . THR A 1 91 ? -16.012 -6.893 -12.337 1.00 28.26 325 THR A CA 1
ATOM 676 C C . THR A 1 91 ? -16.424 -5.614 -11.644 1.00 30.28 325 THR A C 1
ATOM 677 O O . THR A 1 91 ? -17.060 -4.744 -12.257 1.00 29.33 325 THR A O 1
ATOM 681 N N . GLU A 1 92 ? -16.069 -5.515 -10.362 1.00 32.79 326 GLU A N 1
ATOM 682 C CA . GLU A 1 92 ? -16.345 -4.314 -9.591 1.00 35.13 326 GLU A CA 1
ATOM 683 C C . GLU A 1 92 ? -15.558 -3.167 -10.185 1.00 34.33 326 GLU A C 1
ATOM 684 O O . GLU A 1 92 ? -16.105 -2.082 -10.316 1.00 38.73 326 GLU A O 1
ATOM 690 N N . TYR A 1 93 ? -14.309 -3.408 -10.595 1.00 32.18 327 TYR A N 1
ATOM 691 C CA . TYR A 1 93 ? -13.521 -2.373 -11.292 1.00 30.50 327 TYR A CA 1
ATOM 692 C C . TYR A 1 93 ? -14.171 -1.976 -12.591 1.00 31.39 327 TYR A C 1
ATOM 693 O O . TYR A 1 93 ? -14.253 -0.784 -12.916 1.00 30.43 327 TYR A O 1
ATOM 702 N N . ALA A 1 94 ? -14.621 -2.984 -13.338 1.00 31.60 328 ALA A N 1
ATOM 703 C CA . ALA A 1 94 ? -15.275 -2.740 -14.615 1.00 31.81 328 ALA A CA 1
ATOM 704 C C . ALA A 1 94 ? -16.488 -1.836 -14.411 1.00 31.81 328 ALA A C 1
ATOM 705 O O . ALA A 1 94 ? -16.679 -0.873 -15.156 1.00 31.39 328 ALA A O 1
ATOM 707 N N . LYS A 1 95 ? -17.275 -2.124 -13.373 1.00 32.26 329 LYS A N 1
ATOM 708 C CA . LYS A 1 95 ? -18.532 -1.421 -13.157 1.00 32.13 329 LYS A CA 1
ATOM 709 C C . LYS A 1 95 ? -18.292 0.047 -13.049 1.00 32.75 329 LYS A C 1
ATOM 710 O O . LYS A 1 95 ? -19.231 0.818 -13.133 1.00 33.82 329 LYS A O 1
ATOM 716 N N . SER A 1 96 ? -17.020 0.426 -12.920 1.00 35.90 330 SER A N 1
ATOM 717 C CA . SER A 1 96 ? -16.637 1.809 -12.624 1.00 37.43 330 SER A CA 1
ATOM 718 C C . SER A 1 96 ? -15.992 2.542 -13.793 1.00 39.67 330 SER A C 1
ATOM 719 O O . SER A 1 96 ? -15.606 3.711 -13.640 1.00 40.51 330 SER A O 1
ATOM 722 N N . ILE A 1 97 ? -15.853 1.869 -14.939 1.00 38.72 331 ILE A N 1
ATOM 723 C CA . ILE A 1 97 ? -15.356 2.537 -16.152 1.00 40.60 331 ILE A CA 1
ATOM 724 C C . ILE A 1 97 ? -16.476 3.416 -16.728 1.00 41.09 331 ILE A C 1
ATOM 725 O O . ILE A 1 97 ? -17.547 2.905 -17.083 1.00 40.47 331 ILE A O 1
ATOM 730 N N . PRO A 1 98 ? -16.240 4.736 -16.834 1.00 40.48 332 PRO A N 1
ATOM 731 C CA . PRO A 1 98 ? -17.276 5.662 -17.350 1.00 40.04 332 PRO A CA 1
ATOM 732 C C . PRO A 1 98 ? -18.028 5.072 -18.532 1.00 39.38 332 PRO A C 1
ATOM 733 O O . PRO A 1 98 ? -17.397 4.622 -19.481 1.00 42.42 332 PRO A O 1
ATOM 737 N N . GLY A 1 99 ? -19.358 5.031 -18.455 1.00 38.71 333 GLY A N 1
ATOM 738 C CA . GLY A 1 99 ? -20.172 4.430 -19.514 1.00 37.35 333 GLY A CA 1
ATOM 739 C C . GLY A 1 99 ? -20.336 2.910 -19.505 1.00 38.00 333 GLY A C 1
ATOM 740 O O . GLY A 1 99 ? -21.228 2.378 -20.172 1.00 40.65 333 GLY A O 1
ATOM 741 N N . PHE A 1 100 ? -19.504 2.189 -18.761 1.00 38.06 334 PHE A N 1
ATOM 742 C CA . PHE A 1 100 ? -19.615 0.728 -18.755 1.00 39.15 334 PHE A CA 1
ATOM 743 C C . PHE A 1 100 ? -21.035 0.259 -18.436 1.00 41.93 334 PHE A C 1
ATOM 744 O O . PHE A 1 100 ? -21.550 -0.666 -19.098 1.00 44.72 334 PHE A O 1
ATOM 752 N N . VAL A 1 101 ? -21.664 0.882 -17.436 1.00 42.90 335 VAL A N 1
ATOM 753 C CA . VAL A 1 101 ? -22.973 0.389 -16.964 1.00 45.76 335 VAL A CA 1
ATOM 754 C C . VAL A 1 101 ? -24.107 0.753 -17.898 1.00 46.02 335 VAL A C 1
ATOM 755 O O . VAL A 1 101 ? -25.142 0.096 -17.917 1.00 49.86 335 VAL A O 1
ATOM 759 N N . ASN A 1 102 ? -23.888 1.773 -18.704 1.00 45.34 336 ASN A N 1
ATOM 760 C CA . ASN A 1 102 ? -24.911 2.230 -19.602 1.00 47.58 336 ASN A CA 1
ATOM 761 C C . ASN A 1 102 ? -25.139 1.268 -20.772 1.00 49.50 336 ASN A C 1
ATOM 762 O O . ASN A 1 102 ? -26.165 1.365 -21.457 1.00 54.53 336 ASN A O 1
ATOM 767 N N . LEU A 1 103 ? -24.203 0.335 -20.978 1.00 45.71 337 LEU A N 1
ATOM 768 C CA . LEU A 1 103 ? -24.292 -0.666 -22.047 1.00 43.91 337 LEU A CA 1
ATOM 769 C C . LEU A 1 103 ? -25.317 -1.771 -21.767 1.00 43.90 337 LEU A C 1
ATOM 770 O O . LEU A 1 103 ? -25.675 -2.025 -20.617 1.00 43.30 337 LEU A O 1
ATOM 775 N N . ASP A 1 104 ? -25.759 -2.428 -22.843 1.00 44.72 338 ASP A N 1
ATOM 776 C CA . ASP A 1 104 ? -26.672 -3.565 -22.804 1.00 43.40 338 ASP A CA 1
ATOM 777 C C . ASP A 1 104 ? -26.086 -4.642 -21.915 1.00 43.34 338 ASP A C 1
ATOM 778 O O . ASP A 1 104 ? -24.905 -4.989 -22.053 1.00 43.70 338 ASP A O 1
ATOM 783 N N . LEU A 1 105 ? -26.905 -5.181 -21.016 1.00 41.49 339 LEU A N 1
ATOM 784 C CA . LEU A 1 105 ? -26.416 -6.175 -20.046 1.00 44.56 339 LEU A CA 1
ATOM 785 C C . LEU A 1 105 ? -25.649 -7.356 -20.655 1.00 43.65 339 LEU A C 1
ATOM 786 O O . LEU A 1 105 ? -24.560 -7.698 -20.195 1.00 42.13 339 LEU A O 1
ATOM 791 N N . ASN A 1 106 ? -26.215 -7.963 -21.690 1.00 45.69 340 ASN A N 1
ATOM 792 C CA . ASN A 1 106 ? -25.544 -9.053 -22.416 1.00 46.48 340 ASN A CA 1
ATOM 793 C C . ASN A 1 106 ? -24.118 -8.722 -22.865 1.00 44.33 340 ASN A C 1
ATOM 794 O O . ASN A 1 106 ? -23.257 -9.615 -22.920 1.00 43.55 340 ASN A O 1
ATOM 799 N N . ASP A 1 107 ? -23.872 -7.452 -23.188 1.00 38.11 341 ASP A N 1
ATOM 800 C CA . ASP A 1 107 ? -22.574 -7.073 -23.701 1.00 36.26 341 ASP A CA 1
ATOM 801 C C . ASP A 1 107 ? -21.634 -6.756 -22.581 1.00 37.21 341 ASP A C 1
ATOM 802 O O . ASP A 1 107 ? -20.424 -6.751 -22.765 1.00 40.12 341 ASP A O 1
ATOM 807 N N . GLN A 1 108 ? -22.195 -6.458 -21.420 1.00 37.02 342 GLN A N 1
ATOM 808 C CA . GLN A 1 108 ? -21.388 -6.180 -20.263 1.00 35.58 342 GLN A CA 1
ATOM 809 C C . GLN A 1 108 ? -20.896 -7.518 -19.774 1.00 35.48 342 GLN A C 1
ATOM 810 O O . GLN A 1 108 ? -19.752 -7.644 -19.330 1.00 36.54 342 GLN A O 1
ATOM 816 N N . VAL A 1 109 ? -21.769 -8.518 -19.884 1.00 34.37 343 VAL A N 1
ATOM 817 C CA . VAL A 1 109 ? -21.434 -9.907 -19.582 1.00 33.76 343 VAL A CA 1
ATOM 818 C C . VAL A 1 109 ? -20.367 -10.386 -20.547 1.00 33.48 343 VAL A C 1
ATOM 819 O O . VAL A 1 109 ? -19.369 -10.985 -20.127 1.00 33.99 343 VAL A O 1
ATOM 823 N N . THR A 1 110 ? -20.585 -10.126 -21.838 1.00 33.23 344 THR A N 1
ATOM 824 C CA . THR A 1 110 ? -19.680 -10.606 -22.898 1.00 32.87 344 THR A CA 1
ATOM 825 C C . THR A 1 110 ? -18.233 -10.099 -22.667 1.00 32.24 344 THR A C 1
ATOM 826 O O . THR A 1 110 ? -17.259 -10.877 -22.721 1.00 29.96 344 THR A O 1
ATOM 830 N N . LEU A 1 111 ? -18.104 -8.806 -22.373 1.00 29.20 345 LEU A N 1
ATOM 831 C CA . LEU A 1 111 ? -16.799 -8.232 -22.137 1.00 28.51 345 LEU A CA 1
ATOM 832 C C . LEU A 1 111 ? -16.104 -8.875 -20.950 1.00 29.03 345 LEU A C 1
ATOM 833 O O . LEU A 1 111 ? -14.894 -9.057 -20.963 1.00 30.35 345 LEU A O 1
ATOM 838 N N . LEU A 1 112 ? -16.861 -9.221 -19.922 1.00 28.18 346 LEU A N 1
ATOM 839 C CA . LEU A 1 112 ? -16.252 -9.873 -18.793 1.00 28.22 346 LEU A CA 1
ATOM 840 C C . LEU A 1 112 ? -15.902 -11.299 -19.145 1.00 29.82 346 LEU A C 1
ATOM 841 O O . LEU A 1 112 ? -14.804 -11.756 -18.838 1.00 32.98 346 LEU A O 1
ATOM 846 N N . LYS A 1 113 ? -16.802 -12.001 -19.826 1.00 29.98 347 LYS A N 1
ATOM 847 C CA . LYS A 1 113 ? -16.498 -13.375 -20.250 1.00 29.58 347 LYS A CA 1
ATOM 848 C C . LYS A 1 113 ? -15.119 -13.458 -20.876 1.00 28.76 347 LYS A C 1
ATOM 849 O O . LYS A 1 113 ? -14.376 -14.372 -20.562 1.00 27.32 347 LYS A O 1
ATOM 855 N N . TYR A 1 114 ? -14.783 -12.488 -21.736 1.00 29.91 348 TYR A N 1
ATOM 856 C CA . TYR A 1 114 ? -13.565 -12.551 -22.548 1.00 31.05 348 TYR A CA 1
ATOM 857 C C . TYR A 1 114 ? -12.432 -11.727 -21.990 1.00 31.39 348 TYR A C 1
ATOM 858 O O . TYR A 1 114 ? -11.268 -12.029 -22.235 1.00 33.98 348 TYR A O 1
ATOM 867 N N . GLY A 1 115 ? -12.761 -10.699 -21.223 1.00 30.05 349 GLY A N 1
ATOM 868 C CA . GLY A 1 115 ? -11.732 -9.811 -20.697 1.00 29.83 349 GLY A CA 1
ATOM 869 C C . GLY A 1 115 ? -11.067 -10.324 -19.436 1.00 29.09 349 GLY A C 1
ATOM 870 O O . GLY A 1 115 ? -10.004 -9.832 -19.051 1.00 29.15 349 GLY A O 1
ATOM 871 N N . VAL A 1 116 ? -11.662 -11.336 -18.813 1.00 27.79 350 VAL A N 1
ATOM 872 C CA . VAL A 1 116 ? -11.358 -11.599 -17.416 1.00 28.56 350 VAL A CA 1
ATOM 873 C C . VAL A 1 116 ? -10.044 -12.338 -17.242 1.00 28.74 350 VAL A C 1
ATOM 874 O O . VAL A 1 116 ? -9.253 -12.006 -16.365 1.00 31.14 350 VAL A O 1
ATOM 878 N N . HIS A 1 117 ? -9.774 -13.302 -18.103 1.00 29.34 351 HIS A N 1
ATOM 879 C CA . HIS A 1 117 ? -8.505 -14.009 -18.002 1.00 28.52 351 HIS A CA 1
ATOM 880 C C . HIS A 1 117 ? -7.284 -13.254 -18.477 1.00 26.75 351 HIS A C 1
ATOM 881 O O . HIS A 1 117 ? -6.176 -13.530 -18.018 1.00 24.98 351 HIS A O 1
ATOM 888 N N . GLU A 1 118 ? -7.485 -12.261 -19.347 1.00 25.57 352 GLU A N 1
ATOM 889 C CA . GLU A 1 118 ? -6.380 -11.486 -19.912 1.00 23.90 352 GLU A CA 1
ATOM 890 C C . GLU A 1 118 ? -5.858 -10.588 -18.824 1.00 23.94 352 GLU A C 1
ATOM 891 O O . GLU A 1 118 ? -4.656 -10.328 -18.711 1.00 22.57 352 GLU A O 1
ATOM 897 N N . ILE A 1 119 ? -6.791 -10.154 -17.986 1.00 25.23 353 ILE A N 1
ATOM 898 C CA . ILE A 1 119 ? -6.472 -9.288 -16.867 1.00 25.47 353 ILE A CA 1
ATOM 899 C C . ILE A 1 119 ? -5.920 -10.067 -15.693 1.00 24.84 353 ILE A C 1
ATOM 900 O O . ILE A 1 119 ? -4.995 -9.600 -15.038 1.00 25.97 353 ILE A O 1
ATOM 905 N N . ILE A 1 120 ? -6.459 -11.262 -15.455 1.00 22.89 354 ILE A N 1
ATOM 906 C CA . ILE A 1 120 ? -5.872 -12.167 -14.477 1.00 22.46 354 ILE A CA 1
ATOM 907 C C . ILE A 1 120 ? -4.383 -12.401 -14.744 1.00 22.64 354 ILE A C 1
ATOM 908 O O . ILE A 1 120 ? -3.569 -12.301 -13.819 1.00 22.66 354 ILE A O 1
ATOM 913 N N . TYR A 1 121 ? -4.038 -12.671 -16.004 1.00 23.07 355 TYR A N 1
ATOM 914 C CA . TYR A 1 121 ? -2.643 -12.887 -16.409 1.00 24.14 355 TYR A CA 1
ATOM 915 C C . TYR A 1 121 ? -1.777 -11.615 -16.437 1.00 25.15 355 TYR A C 1
ATOM 916 O O . TYR A 1 121 ? -0.597 -11.684 -16.165 1.00 26.13 355 TYR A O 1
ATOM 925 N N . THR A 1 122 ? -2.357 -10.461 -16.760 1.00 27.36 356 THR A N 1
ATOM 926 C CA . THR A 1 122 ? -1.653 -9.171 -16.644 1.00 27.50 356 THR A CA 1
ATOM 927 C C . THR A 1 122 ? -1.232 -8.940 -15.204 1.00 29.90 356 THR A C 1
ATOM 928 O O . THR A 1 122 ? -0.097 -8.520 -14.920 1.00 32.41 356 THR A O 1
ATOM 932 N N . MET A 1 123 ? -2.163 -9.213 -14.299 1.00 29.86 357 MET A N 1
ATOM 933 C CA . MET A 1 123 ? -1.959 -8.944 -12.903 1.00 30.94 357 MET A CA 1
ATOM 934 C C . MET A 1 123 ? -0.973 -9.938 -12.318 1.00 30.62 357 MET A C 1
ATOM 935 O O . MET A 1 123 ? -0.220 -9.617 -11.396 1.00 29.03 357 MET A O 1
ATOM 940 N N . LEU A 1 124 ? -1.005 -11.155 -12.855 1.00 30.70 358 LEU A N 1
ATOM 941 C CA . LEU A 1 124 ? -0.093 -12.199 -12.439 1.00 29.24 358 LEU A CA 1
ATOM 942 C C . LEU A 1 124 ? 1.346 -11.703 -12.664 1.00 29.48 358 LEU A C 1
ATOM 943 O O . LEU A 1 124 ? 2.189 -11.824 -11.778 1.00 31.25 358 LEU A O 1
ATOM 948 N N . ALA A 1 125 ? 1.616 -11.099 -13.814 1.00 28.20 359 ALA A N 1
ATOM 949 C CA . ALA A 1 125 ? 2.947 -10.561 -14.074 1.00 28.97 359 ALA A CA 1
ATOM 950 C C . ALA A 1 125 ? 3.449 -9.670 -12.932 1.00 28.79 359 ALA A C 1
ATOM 951 O O . ALA A 1 125 ? 4.620 -9.663 -12.613 1.00 30.23 359 ALA A O 1
ATOM 953 N N . SER A 1 126 ? 2.560 -8.929 -12.297 1.00 30.59 360 SER A N 1
ATOM 954 C CA . SER A 1 126 ? 2.979 -8.059 -11.205 1.00 31.66 360 SER A CA 1
ATOM 955 C C . SER A 1 126 ? 3.546 -8.844 -10.016 1.00 32.73 360 SER A C 1
ATOM 956 O O . SER A 1 126 ? 4.238 -8.283 -9.165 1.00 34.19 360 SER A O 1
ATOM 959 N N . LEU A 1 127 ? 3.283 -10.146 -9.999 1.00 30.48 361 LEU A N 1
ATOM 960 C CA . LEU A 1 127 ? 3.586 -10.983 -8.863 1.00 29.77 361 LEU A CA 1
ATOM 961 C C . LEU A 1 127 ? 4.782 -11.857 -9.153 1.00 29.54 361 LEU A C 1
ATOM 962 O O . LEU A 1 127 ? 5.178 -12.697 -8.332 1.00 30.04 361 LEU A O 1
ATOM 967 N N . MET A 1 128 ? 5.361 -11.648 -10.325 1.00 29.24 362 MET A N 1
ATOM 968 C CA . MET A 1 128 ? 6.370 -12.547 -10.849 1.00 29.28 362 MET A CA 1
ATOM 969 C C . MET A 1 128 ? 7.668 -11.815 -11.072 1.00 30.88 362 MET A C 1
ATOM 970 O O . MET A 1 128 ? 7.676 -10.608 -11.339 1.00 32.32 362 MET A O 1
ATOM 975 N N . ASN A 1 129 ? 8.759 -12.562 -10.972 1.00 30.26 363 ASN A N 1
ATOM 976 C CA . ASN A 1 129 ? 10.022 -12.169 -11.547 1.00 29.84 363 ASN A CA 1
ATOM 977 C C . ASN A 1 129 ? 10.615 -13.415 -12.198 1.00 31.93 363 ASN A C 1
ATOM 978 O O . ASN A 1 129 ? 9.930 -14.437 -12.324 1.00 29.94 363 ASN A O 1
ATOM 983 N N . LYS A 1 130 ? 11.888 -13.321 -12.586 1.00 35.76 364 LYS A N 1
ATOM 984 C CA . LYS A 1 130 ? 12.653 -14.419 -13.177 1.00 36.55 364 LYS A CA 1
ATOM 985 C C . LYS A 1 130 ? 12.524 -15.776 -12.445 1.00 36.78 364 LYS A C 1
ATOM 986 O O . LYS A 1 130 ? 12.413 -16.818 -13.085 1.00 39.48 364 LYS A O 1
ATOM 992 N N . ASP A 1 131 ? 12.511 -15.776 -11.118 1.00 35.24 365 ASP A N 1
ATOM 993 C CA . ASP A 1 131 ? 12.627 -17.034 -10.372 1.00 36.54 365 ASP A CA 1
ATOM 994 C C . ASP A 1 131 ? 11.343 -17.608 -9.741 1.00 36.16 365 ASP A C 1
ATOM 995 O O . ASP A 1 131 ? 11.326 -18.764 -9.312 1.00 36.46 365 ASP A O 1
ATOM 1000 N N . GLY A 1 132 ? 10.270 -16.832 -9.678 1.00 35.25 366 GLY A N 1
ATOM 1001 C CA . GLY A 1 132 ? 9.051 -17.352 -9.057 1.00 33.21 366 GLY A CA 1
ATOM 1002 C C . GLY A 1 132 ? 7.901 -16.380 -8.900 1.00 31.29 366 GLY A C 1
ATOM 1003 O O . GLY A 1 132 ? 7.870 -15.320 -9.534 1.00 32.34 366 GLY A O 1
ATOM 1004 N N . VAL A 1 133 ? 6.958 -16.733 -8.038 1.00 28.47 367 VAL A N 1
ATOM 1005 C CA . VAL A 1 133 ? 5.715 -15.970 -7.954 1.00 29.07 367 VAL A CA 1
ATOM 1006 C C . VAL A 1 133 ? 5.223 -15.754 -6.542 1.00 28.24 367 VAL A C 1
ATOM 1007 O O . VAL A 1 133 ? 5.087 -16.724 -5.785 1.00 27.73 367 VAL A O 1
ATOM 1011 N N . LEU A 1 134 ? 4.961 -14.482 -6.213 1.00 27.80 368 LEU A N 1
ATOM 1012 C CA . LEU A 1 134 ? 4.282 -14.111 -4.966 1.00 29.14 368 LEU A CA 1
ATOM 1013 C C . LEU A 1 134 ? 2.888 -14.722 -4.872 1.00 28.50 368 LEU A C 1
ATOM 1014 O O . LEU A 1 134 ? 2.086 -14.564 -5.772 1.00 30.73 368 LEU A O 1
ATOM 1019 N N . ILE A 1 135 ? 2.603 -15.436 -3.797 1.00 27.28 369 ILE A N 1
ATOM 1020 C CA . ILE A 1 135 ? 1.308 -16.063 -3.645 1.00 26.96 369 ILE A CA 1
ATOM 1021 C C . ILE A 1 135 ? 0.780 -15.716 -2.262 1.00 28.50 369 ILE A C 1
ATOM 1022 O O . ILE A 1 135 ? 1.479 -15.063 -1.471 1.00 28.84 369 ILE A O 1
ATOM 1027 N N . SER A 1 136 ? -0.444 -16.154 -1.973 1.00 29.72 370 SER A N 1
ATOM 1028 C CA . SER A 1 136 ? -1.046 -16.001 -0.652 1.00 31.64 370 SER A CA 1
ATOM 1029 C C . SER A 1 136 ? -0.956 -14.547 -0.161 1.00 34.72 370 SER A C 1
ATOM 1030 O O . SER A 1 136 ? -0.412 -14.249 0.913 1.00 33.96 370 SER A O 1
ATOM 1033 N N . GLU A 1 137 ? -1.478 -13.648 -0.994 1.00 38.94 371 GLU A N 1
ATOM 1034 C CA . GLU A 1 137 ? -1.439 -12.207 -0.761 1.00 42.38 371 GLU A CA 1
ATOM 1035 C C . GLU A 1 137 ? -0.035 -11.700 -0.443 1.00 42.73 371 GLU A C 1
ATOM 1036 O O . GLU A 1 137 ? 0.137 -10.731 0.299 1.00 45.17 371 GLU A O 1
ATOM 1042 N N . GLY A 1 138 ? 0.966 -12.356 -1.019 1.00 41.96 372 GLY A N 1
ATOM 1043 C CA . GLY A 1 138 ? 2.343 -11.938 -0.846 1.00 44.39 372 GLY A CA 1
ATOM 1044 C C . GLY A 1 138 ? 3.048 -12.512 0.371 1.00 47.24 372 GLY A C 1
ATOM 1045 O O . GLY A 1 138 ? 4.246 -12.281 0.525 1.00 49.22 372 GLY A O 1
ATOM 1046 N N . GLN A 1 139 ? 2.329 -13.249 1.231 1.00 47.11 373 GLN A N 1
ATOM 1047 C CA . GLN A 1 139 ? 2.943 -13.924 2.394 1.00 47.08 373 GLN A CA 1
ATOM 1048 C C . GLN A 1 139 ? 3.640 -15.218 1.982 1.00 44.32 373 GLN A C 1
ATOM 1049 O O . GLN A 1 139 ? 3.988 -16.037 2.840 1.00 44.90 373 GLN A O 1
ATOM 1055 N N . GLY A 1 140 ? 3.801 -15.409 0.673 1.00 42.45 374 GLY A N 1
ATOM 1056 C CA . GLY A 1 140 ? 4.292 -16.657 0.087 1.00 39.19 374 GLY A CA 1
ATOM 1057 C C . GLY A 1 140 ? 4.982 -16.356 -1.224 1.00 38.45 374 GLY A C 1
ATOM 1058 O O . GLY A 1 140 ? 4.679 -15.361 -1.881 1.00 38.98 374 GLY A O 1
ATOM 1059 N N . PHE A 1 141 ? 5.935 -17.200 -1.593 1.00 36.59 375 PHE A N 1
ATOM 1060 C CA . PHE A 1 141 ? 6.646 -17.056 -2.853 1.00 34.28 375 PHE A CA 1
ATOM 1061 C C . PHE A 1 141 ? 6.908 -18.446 -3.401 1.00 34.49 375 PHE A C 1
ATOM 1062 O O . PHE A 1 141 ? 7.657 -19.197 -2.785 1.00 34.46 375 PHE A O 1
ATOM 1070 N N . MET A 1 142 ? 6.305 -18.798 -4.544 1.00 34.47 376 MET A N 1
ATOM 1071 C CA . MET A 1 142 ? 6.531 -20.133 -5.156 1.00 34.01 376 MET A CA 1
ATOM 1072 C C . MET A 1 142 ? 7.550 -20.110 -6.284 1.00 32.72 376 MET A C 1
ATOM 1073 O O . MET A 1 142 ? 7.428 -19.282 -7.195 1.00 34.16 376 MET A O 1
ATOM 1078 N N . THR A 1 143 ? 8.540 -21.001 -6.258 1.00 30.13 377 THR A N 1
ATOM 1079 C CA . THR A 1 143 ? 9.571 -20.906 -7.309 1.00 30.32 377 THR A CA 1
ATOM 1080 C C . THR A 1 143 ? 9.068 -21.362 -8.662 1.00 30.07 377 THR A C 1
ATOM 1081 O O . THR A 1 143 ? 8.165 -22.188 -8.759 1.00 28.37 377 THR A O 1
ATOM 1085 N N . ARG A 1 144 ? 9.676 -20.798 -9.696 1.00 31.37 378 ARG A N 1
ATOM 1086 C CA . ARG A 1 144 ? 9.502 -21.245 -11.054 1.00 31.99 378 ARG A CA 1
ATOM 1087 C C . ARG A 1 144 ? 9.944 -22.718 -11.197 1.00 35.61 378 ARG A C 1
ATOM 1088 O O . ARG A 1 144 ? 9.243 -23.560 -11.804 1.00 36.08 378 ARG A O 1
ATOM 1096 N N . GLU A 1 145 ? 11.089 -23.028 -10.601 1.00 38.09 379 GLU A N 1
ATOM 1097 C CA . GLU A 1 145 ? 11.645 -24.372 -10.662 1.00 43.16 379 GLU A CA 1
ATOM 1098 C C . GLU A 1 145 ? 10.713 -25.448 -10.073 1.00 43.44 379 GLU A C 1
ATOM 1099 O O . GLU A 1 145 ? 10.643 -26.583 -10.593 1.00 42.55 379 GLU A O 1
ATOM 1105 N N . PHE A 1 146 ? 9.997 -25.088 -9.003 1.00 40.91 380 PHE A N 1
ATOM 1106 C CA . PHE A 1 146 ? 9.079 -26.019 -8.351 1.00 38.08 380 PHE A CA 1
ATOM 1107 C C . PHE A 1 146 ? 7.787 -26.177 -9.133 1.00 37.35 380 PHE A C 1
ATOM 1108 O O . PHE A 1 146 ? 7.171 -27.235 -9.092 1.00 37.59 380 PHE A O 1
ATOM 1116 N N . LEU A 1 147 ? 7.378 -25.130 -9.843 1.00 36.89 381 LEU A N 1
ATOM 1117 C CA . LEU A 1 147 ? 6.221 -25.224 -10.744 1.00 37.19 381 LEU A CA 1
ATOM 1118 C C . LEU A 1 147 ? 6.524 -26.082 -11.980 1.00 37.24 381 LEU A C 1
ATOM 1119 O O . LEU A 1 147 ? 5.609 -26.538 -12.667 1.00 36.73 381 LEU A O 1
ATOM 1124 N N . LYS A 1 148 ? 7.817 -26.302 -12.224 1.00 37.62 382 LYS A N 1
ATOM 1125 C CA . LYS A 1 148 ? 8.318 -27.093 -13.337 1.00 36.55 382 LYS A CA 1
ATOM 1126 C C . LYS A 1 148 ? 8.319 -28.568 -12.986 1.00 36.28 382 LYS A C 1
ATOM 1127 O O . LYS A 1 148 ? 8.205 -29.420 -13.859 1.00 37.59 382 LYS A O 1
ATOM 1133 N N . SER A 1 149 ? 8.456 -28.876 -11.704 1.00 36.18 383 SER A N 1
ATOM 1134 C CA . SER A 1 149 ? 8.467 -30.260 -11.267 1.00 36.63 383 SER A CA 1
ATOM 1135 C C . SER A 1 149 ? 7.071 -30.858 -11.209 1.00 37.88 383 SER A C 1
ATOM 1136 O O . SER A 1 149 ? 6.931 -32.067 -11.018 1.00 40.14 383 SER A O 1
ATOM 1139 N N . LEU A 1 150 ? 6.042 -30.023 -11.359 1.00 37.53 384 LEU A N 1
ATOM 1140 C CA . LEU A 1 150 ? 4.672 -30.520 -11.426 1.00 38.24 384 LEU A CA 1
ATOM 1141 C C . LEU A 1 150 ? 4.530 -31.451 -12.626 1.00 43.32 384 LEU A C 1
ATOM 1142 O O . LEU A 1 150 ? 5.024 -31.162 -13.725 1.00 46.86 384 LEU A O 1
ATOM 1147 N N . ARG A 1 151 ? 3.868 -32.578 -12.412 1.00 44.78 385 ARG A N 1
ATOM 1148 C CA . ARG A 1 151 ? 3.719 -33.577 -13.458 1.00 45.49 385 ARG A CA 1
ATOM 1149 C C . ARG A 1 151 ? 2.668 -33.220 -14.487 1.00 47.73 385 ARG A C 1
ATOM 1150 O O . ARG A 1 151 ? 2.109 -32.111 -14.497 1.00 44.17 385 ARG A O 1
ATOM 1158 N N . LYS A 1 152 ? 2.424 -34.208 -15.346 1.00 50.27 386 LYS A N 1
ATOM 1159 C CA . LYS A 1 152 ? 1.305 -34.252 -16.269 1.00 50.92 386 LYS A CA 1
ATOM 1160 C C . LYS A 1 152 ? 1.175 -32.996 -17.133 1.00 54.30 386 LYS A C 1
ATOM 1161 O O . LYS A 1 152 ? 2.191 -32.566 -17.711 1.00 59.67 386 LYS A O 1
ATOM 1167 N N . PRO A 1 153 ? -0.051 -32.418 -17.264 1.00 50.70 387 PRO A N 1
ATOM 1168 C CA . PRO A 1 153 ? -0.160 -31.231 -18.143 1.00 45.73 387 PRO A CA 1
ATOM 1169 C C . PRO A 1 153 ? 0.360 -29.926 -17.563 1.00 44.00 387 PRO A C 1
ATOM 1170 O O . PRO A 1 153 ? 0.360 -28.915 -18.264 1.00 47.59 387 PRO A O 1
ATOM 1174 N N . PHE A 1 154 ? 0.828 -29.957 -16.317 1.00 42.53 388 PHE A N 1
ATOM 1175 C CA . PHE A 1 154 ? 1.032 -28.748 -15.521 1.00 41.95 388 PHE A CA 1
ATOM 1176 C C . PHE A 1 154 ? 2.471 -28.187 -15.441 1.00 44.21 388 PHE A C 1
ATOM 1177 O O . PHE A 1 154 ? 2.660 -26.965 -15.347 1.00 45.18 388 PHE A O 1
ATOM 1185 N N . GLY A 1 155 ? 3.469 -29.068 -15.442 1.00 45.59 389 GLY A N 1
ATOM 1186 C CA . GLY A 1 155 ? 4.887 -28.681 -15.318 1.00 47.45 389 GLY A CA 1
ATOM 1187 C C . GLY A 1 155 ? 5.443 -27.611 -16.258 1.00 50.48 389 GLY A C 1
ATOM 1188 O O . GLY A 1 155 ? 6.371 -26.870 -15.891 1.00 49.20 389 GLY A O 1
ATOM 1189 N N . ASP A 1 156 ? 4.878 -27.516 -17.464 1.00 51.71 390 ASP A N 1
ATOM 1190 C CA . ASP A 1 156 ? 5.340 -26.548 -18.477 1.00 51.97 390 ASP A CA 1
ATOM 1191 C C . ASP A 1 156 ? 4.225 -25.579 -18.869 1.00 49.20 390 ASP A C 1
ATOM 1192 O O . ASP A 1 156 ? 4.231 -24.987 -19.955 1.00 51.69 390 ASP A O 1
ATOM 1197 N N . PHE A 1 157 ? 3.264 -25.413 -17.978 1.00 45.28 391 PHE A N 1
ATOM 1198 C CA . PHE A 1 157 ? 2.192 -24.499 -18.265 1.00 46.13 391 PHE A CA 1
ATOM 1199 C C . PHE A 1 157 ? 2.579 -23.043 -18.043 1.00 44.84 391 PHE A C 1
ATOM 1200 O O . PHE A 1 157 ? 2.318 -22.207 -18.889 1.00 44.68 391 PHE A O 1
ATOM 1208 N N . MET A 1 158 ? 3.188 -22.751 -16.900 1.00 44.30 392 MET A N 1
ATOM 1209 C CA . MET A 1 158 ? 3.521 -21.385 -16.538 1.00 42.81 392 MET A CA 1
ATOM 1210 C C . MET A 1 158 ? 4.767 -20.837 -17.232 1.00 42.40 392 MET A C 1
ATOM 1211 O O . MET A 1 158 ? 4.981 -19.629 -17.252 1.00 42.92 392 MET A O 1
ATOM 1216 N N . GLU A 1 159 ? 5.591 -21.716 -17.792 1.00 43.19 393 GLU A N 1
ATOM 1217 C CA . GLU A 1 159 ? 6.838 -21.294 -18.432 1.00 45.34 393 GLU A CA 1
ATOM 1218 C C . GLU A 1 159 ? 6.671 -20.132 -19.426 1.00 44.26 393 GLU A C 1
ATOM 1219 O O . GLU A 1 159 ? 7.437 -19.159 -19.364 1.00 42.33 393 GLU A O 1
ATOM 1225 N N . PRO A 1 160 ? 5.674 -20.231 -20.336 1.00 41.55 394 PRO A N 1
ATOM 1226 C CA . PRO A 1 160 ? 5.412 -19.127 -21.252 1.00 39.83 394 PRO A CA 1
ATOM 1227 C C . PRO A 1 160 ? 4.837 -17.873 -20.576 1.00 39.84 394 PRO A C 1
ATOM 1228 O O . PRO A 1 160 ? 4.915 -16.796 -21.174 1.00 38.75 394 PRO A O 1
ATOM 1232 N N . LYS A 1 161 ? 4.270 -18.013 -19.369 1.00 38.77 395 LYS A N 1
ATOM 1233 C CA . LYS A 1 161 ? 3.787 -16.870 -18.555 1.00 36.78 395 LYS A CA 1
ATOM 1234 C C . LYS A 1 161 ? 4.916 -16.161 -17.796 1.00 35.67 395 LYS A C 1
ATOM 1235 O O . LYS A 1 161 ? 4.872 -14.946 -17.622 1.00 34.94 395 LYS A O 1
ATOM 1241 N N . PHE A 1 162 ? 5.926 -16.908 -17.356 1.00 34.13 396 PHE A N 1
ATOM 1242 C CA . PHE A 1 162 ? 7.133 -16.296 -16.784 1.00 35.67 396 PHE A CA 1
ATOM 1243 C C . PHE A 1 162 ? 7.961 -15.517 -17.828 1.00 37.62 396 PHE A C 1
ATOM 1244 O O . PHE A 1 162 ? 8.414 -14.376 -17.602 1.00 36.57 396 PHE A O 1
ATOM 1252 N N . GLU A 1 163 ? 8.180 -16.158 -18.967 1.00 39.95 397 GLU A N 1
ATOM 1253 C CA . GLU A 1 163 ? 8.586 -15.445 -20.154 1.00 40.57 397 GLU A CA 1
ATOM 1254 C C . GLU A 1 163 ? 7.334 -14.662 -20.428 1.00 38.78 397 GLU A C 1
ATOM 1255 O O . GLU A 1 163 ? 6.244 -15.208 -20.360 1.00 41.19 397 GLU A O 1
ATOM 1261 N N . PHE A 1 164 ? 7.489 -13.367 -20.664 1.00 36.01 398 PHE A N 1
ATOM 1262 C CA . PHE A 1 164 ? 6.341 -12.498 -20.837 1.00 34.50 398 PHE A CA 1
ATOM 1263 C C . PHE A 1 164 ? 6.004 -11.740 -19.554 1.00 32.47 398 PHE A C 1
ATOM 1264 O O . PHE A 1 164 ? 5.398 -10.671 -19.618 1.00 35.00 398 PHE A O 1
ATOM 1272 N N . ALA A 1 165 ? 6.287 -12.343 -18.405 1.00 33.18 399 ALA A N 1
ATOM 1273 C CA . ALA A 1 165 ? 6.064 -11.684 -17.127 1.00 30.72 399 ALA A CA 1
ATOM 1274 C C . ALA A 1 165 ? 7.357 -10.950 -16.875 1.00 30.34 399 ALA A C 1
ATOM 1275 O O . ALA A 1 165 ? 7.401 -9.896 -16.240 1.00 30.41 399 ALA A O 1
ATOM 1277 N N . VAL A 1 166 ? 8.413 -11.544 -17.411 1.00 29.43 400 VAL A N 1
ATOM 1278 C CA . VAL A 1 166 ? 9.725 -10.933 -17.491 1.00 31.31 400 VAL A CA 1
ATOM 1279 C C . VAL A 1 166 ? 9.731 -9.829 -18.559 1.00 32.37 400 VAL A C 1
ATOM 1280 O O . VAL A 1 166 ? 10.148 -8.687 -18.268 1.00 32.56 400 VAL A O 1
ATOM 1284 N N . LYS A 1 167 ? 9.244 -10.157 -19.764 1.00 31.15 401 LYS A N 1
ATOM 1285 C CA . LYS A 1 167 ? 9.160 -9.178 -20.850 1.00 31.77 401 LYS A CA 1
ATOM 1286 C C . LYS A 1 167 ? 8.275 -7.977 -20.582 1.00 30.40 401 LYS A C 1
ATOM 1287 O O . LYS A 1 167 ? 8.577 -6.882 -21.023 1.00 30.56 401 LYS A O 1
ATOM 1293 N N . PHE A 1 168 ? 7.183 -8.196 -19.860 1.00 30.70 402 PHE A N 1
ATOM 1294 C CA . PHE A 1 168 ? 6.178 -7.166 -19.584 1.00 28.29 402 PHE A CA 1
ATOM 1295 C C . PHE A 1 168 ? 6.563 -6.342 -18.341 1.00 27.71 402 PHE A C 1
ATOM 1296 O O . PHE A 1 168 ? 6.240 -5.145 -18.239 1.00 24.64 402 PHE A O 1
ATOM 1304 N N . ASN A 1 169 ? 7.279 -6.965 -17.406 1.00 29.01 403 ASN A N 1
ATOM 1305 C CA . ASN A 1 169 ? 7.808 -6.196 -16.275 1.00 30.86 403 ASN A CA 1
ATOM 1306 C C . ASN A 1 169 ? 8.926 -5.260 -16.690 1.00 32.03 403 ASN A C 1
ATOM 1307 O O . ASN A 1 169 ? 9.027 -4.172 -16.133 1.00 35.53 403 ASN A O 1
ATOM 1312 N N . ALA A 1 170 ? 9.709 -5.650 -17.700 1.00 30.81 404 ALA A N 1
ATOM 1313 C CA . ALA A 1 170 ? 10.726 -4.777 -18.281 1.00 30.54 404 ALA A CA 1
ATOM 1314 C C . ALA A 1 170 ? 10.178 -3.431 -18.775 1.00 32.89 404 ALA A C 1
ATOM 1315 O O . ALA A 1 170 ? 10.955 -2.524 -19.093 1.00 35.26 404 ALA A O 1
ATOM 1317 N N . LEU A 1 171 ? 8.850 -3.296 -18.838 1.00 33.74 405 LEU A N 1
ATOM 1318 C CA . LEU A 1 171 ? 8.213 -2.026 -19.239 1.00 33.43 405 LEU A CA 1
ATOM 1319 C C . LEU A 1 171 ? 8.026 -1.080 -18.038 1.00 36.06 405 LEU A C 1
ATOM 1320 O O . LEU A 1 171 ? 7.530 0.041 -18.172 1.00 35.60 405 LEU A O 1
ATOM 1325 N N . GLU A 1 172 ? 8.479 -1.522 -16.869 1.00 38.55 406 GLU A N 1
ATOM 1326 C CA . GLU A 1 172 ? 8.280 -0.770 -15.622 1.00 42.03 406 GLU A CA 1
ATOM 1327 C C . GLU A 1 172 ? 6.940 -0.008 -15.524 1.00 38.58 406 GLU A C 1
ATOM 1328 O O . GLU A 1 172 ? 6.922 1.157 -15.153 1.00 40.25 406 GLU A O 1
ATOM 1334 N N . LEU A 1 173 ? 5.832 -0.666 -15.857 1.00 34.72 407 LEU A N 1
ATOM 1335 C CA . LEU A 1 173 ? 4.505 -0.065 -15.697 1.00 33.44 407 LEU A CA 1
ATOM 1336 C C . LEU A 1 173 ? 4.161 0.102 -14.224 1.00 34.33 407 LEU A C 1
ATOM 1337 O O . LEU A 1 173 ? 4.525 -0.767 -13.409 1.00 34.18 407 LEU A O 1
ATOM 1342 N N . ASP A 1 174 ? 3.458 1.177 -13.860 1.00 32.28 408 ASP A N 1
ATOM 1343 C CA . ASP A 1 174 ? 2.952 1.238 -12.477 1.00 33.79 408 ASP A CA 1
ATOM 1344 C C . ASP A 1 174 ? 1.426 1.052 -12.323 1.00 32.17 408 ASP A C 1
ATOM 1345 O O . ASP A 1 174 ? 0.690 0.908 -13.304 1.00 30.96 408 ASP A O 1
ATOM 1350 N N . ASP A 1 175 ? 0.960 1.037 -11.085 1.00 31.97 409 ASP A N 1
ATOM 1351 C CA . ASP A 1 175 ? -0.464 0.899 -10.814 1.00 33.82 409 ASP A CA 1
ATOM 1352 C C . ASP A 1 175 ? -1.317 1.907 -11.606 1.00 34.32 409 ASP A C 1
ATOM 1353 O O . ASP A 1 175 ? -2.388 1.568 -12.097 1.00 34.22 409 ASP A O 1
ATOM 1358 N N . SER A 1 176 ? -0.853 3.141 -11.746 1.00 34.62 410 SER A N 1
ATOM 1359 C CA . SER A 1 176 ? -1.669 4.118 -12.451 1.00 34.76 410 SER A CA 1
ATOM 1360 C C . SER A 1 176 ? -1.675 3.843 -13.947 1.00 35.30 410 SER A C 1
ATOM 1361 O O . SER A 1 176 ? -2.691 4.069 -14.614 1.00 37.53 410 SER A O 1
ATOM 1364 N N . ASP A 1 177 ? -0.544 3.355 -14.463 1.00 34.71 411 ASP A N 1
ATOM 1365 C CA . ASP A 1 177 ? -0.455 2.879 -15.849 1.00 32.71 411 ASP A CA 1
ATOM 1366 C C . ASP A 1 177 ? -1.392 1.688 -16.027 1.00 31.22 411 ASP A C 1
ATOM 1367 O O . ASP A 1 177 ? -2.267 1.682 -16.895 1.00 31.77 411 ASP A O 1
ATOM 1372 N N . LEU A 1 178 ? -1.216 0.685 -15.185 1.00 27.74 412 LEU A N 1
ATOM 1373 C CA . LEU A 1 178 ? -1.962 -0.531 -15.346 1.00 27.05 412 LEU A CA 1
ATOM 1374 C C . LEU A 1 178 ? -3.480 -0.310 -15.372 1.00 27.09 412 LEU A C 1
ATOM 1375 O O . LEU A 1 178 ? -4.192 -0.937 -16.152 1.00 29.23 412 LEU A O 1
ATOM 1380 N N . ALA A 1 179 ? -3.966 0.608 -14.550 1.00 25.91 413 ALA A N 1
ATOM 1381 C CA . ALA A 1 179 ? -5.383 0.911 -14.471 1.00 24.73 413 ALA A CA 1
ATOM 1382 C C . ALA A 1 179 ? -6.024 1.125 -15.826 1.00 24.20 413 ALA A C 1
ATOM 1383 O O . ALA A 1 179 ? -7.109 0.643 -16.084 1.00 25.45 413 ALA A O 1
ATOM 1385 N N . ILE A 1 180 ? -5.356 1.856 -16.696 1.00 24.29 414 ILE A N 1
ATOM 1386 C CA . ILE A 1 180 ? -5.989 2.276 -17.938 1.00 25.62 414 ILE A CA 1
ATOM 1387 C C . ILE A 1 180 ? -5.846 1.181 -18.981 1.00 25.75 414 ILE A C 1
ATOM 1388 O O . ILE A 1 180 ? -6.764 0.934 -19.785 1.00 26.10 414 ILE A O 1
ATOM 1393 N N . PHE A 1 181 ? -4.691 0.526 -18.941 1.00 24.68 415 PHE A N 1
ATOM 1394 C CA . PHE A 1 181 ? -4.424 -0.621 -19.752 1.00 24.79 415 PHE A CA 1
ATOM 1395 C C . PHE A 1 181 ? -5.486 -1.676 -19.525 1.00 26.72 415 PHE A C 1
ATOM 1396 O O . 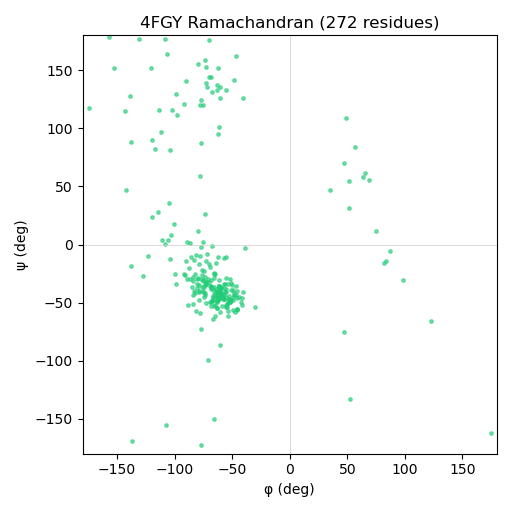PHE A 1 181 ? -5.956 -2.318 -20.471 1.00 29.88 415 PHE A O 1
ATOM 1404 N N . ILE A 1 182 ? -5.871 -1.841 -18.264 1.00 26.33 416 ILE A N 1
ATOM 1405 C CA . ILE A 1 182 ? -6.847 -2.832 -17.868 1.00 25.66 416 ILE A CA 1
ATOM 1406 C C . ILE A 1 182 ? -8.250 -2.469 -18.369 1.00 26.55 416 ILE A C 1
ATOM 1407 O O . ILE A 1 182 ? -9.027 -3.348 -18.763 1.00 28.93 416 ILE A O 1
ATOM 1412 N N . ALA A 1 183 ? -8.557 -1.181 -18.385 1.00 26.12 417 ALA A N 1
ATOM 1413 C CA . ALA A 1 183 ? -9.836 -0.700 -18.897 1.00 27.04 417 ALA A CA 1
ATOM 1414 C C . ALA A 1 183 ? -9.886 -0.758 -20.431 1.00 27.98 417 ALA A C 1
ATOM 1415 O O . ALA A 1 183 ? -10.935 -1.052 -21.019 1.00 27.74 417 ALA A O 1
ATOM 1417 N N . VAL A 1 184 ? -8.756 -0.478 -21.078 1.00 27.62 418 VAL A N 1
ATOM 1418 C CA . VAL A 1 184 ? -8.666 -0.634 -22.523 1.00 27.39 418 VAL A CA 1
ATOM 1419 C C . VAL A 1 184 ? -9.012 -2.069 -22.912 1.00 29.11 418 VAL A C 1
ATOM 1420 O O . VAL A 1 184 ? -9.782 -2.293 -23.856 1.00 31.87 418 VAL A O 1
ATOM 1424 N N . ILE A 1 185 ? -8.423 -3.040 -22.206 1.00 28.89 419 ILE A N 1
ATOM 1425 C CA . ILE A 1 185 ? -8.623 -4.451 -22.549 1.00 29.02 419 ILE A CA 1
ATOM 1426 C C . ILE A 1 185 ? -10.111 -4.783 -22.468 1.00 28.85 419 ILE A C 1
ATOM 1427 O O . ILE A 1 185 ? -10.667 -5.279 -23.448 1.00 29.67 419 ILE A O 1
ATOM 1432 N N . ILE A 1 186 ? -10.736 -4.467 -21.322 1.00 26.53 420 ILE A N 1
ATOM 1433 C CA . ILE A 1 186 ? -12.155 -4.726 -21.077 1.00 26.07 420 ILE A CA 1
ATOM 1434 C C . ILE A 1 186 ? -13.070 -4.125 -22.144 1.00 26.30 420 ILE A C 1
ATOM 1435 O O . ILE A 1 186 ? -13.929 -4.825 -22.707 1.00 26.71 420 ILE A O 1
ATOM 1440 N N . LEU A 1 187 ? -12.883 -2.844 -22.423 1.00 26.16 421 LEU A N 1
ATOM 1441 C CA . LEU A 1 187 ? -13.633 -2.178 -23.475 1.00 27.60 421 LEU A CA 1
ATOM 1442 C C . LEU A 1 187 ? -13.113 -2.480 -24.890 1.00 28.30 421 LEU A C 1
ATOM 1443 O O . LEU A 1 187 ? -12.749 -1.565 -25.622 1.00 28.26 421 LEU A O 1
ATOM 1448 N N . SER A 1 188 ? -13.100 -3.754 -25.278 1.00 27.47 422 SER A N 1
ATOM 1449 C CA . SER A 1 188 ? -12.678 -4.123 -26.608 1.00 28.54 422 SER A CA 1
ATOM 1450 C C . SER A 1 188 ? -13.810 -4.711 -27.453 1.00 29.93 422 SER A C 1
ATOM 1451 O O . SER A 1 188 ? -14.342 -5.789 -27.161 1.00 28.66 422 SER A O 1
ATOM 1454 N N . GLY A 1 189 ? -14.151 -3.995 -28.524 1.00 32.38 423 GLY A N 1
ATOM 1455 C CA . GLY A 1 189 ? -15.339 -4.290 -29.337 1.00 33.34 423 GLY A CA 1
ATOM 1456 C C . GLY A 1 189 ? -15.295 -5.474 -30.280 1.00 33.83 423 GLY A C 1
ATOM 1457 O O . GLY A 1 189 ? -16.266 -5.722 -30.997 1.00 35.92 423 GLY A O 1
ATOM 1458 N N . ASP A 1 190 ? -14.188 -6.205 -30.280 1.00 33.43 424 ASP A N 1
ATOM 1459 C CA . ASP A 1 190 ? -14.010 -7.349 -31.177 1.00 34.04 424 ASP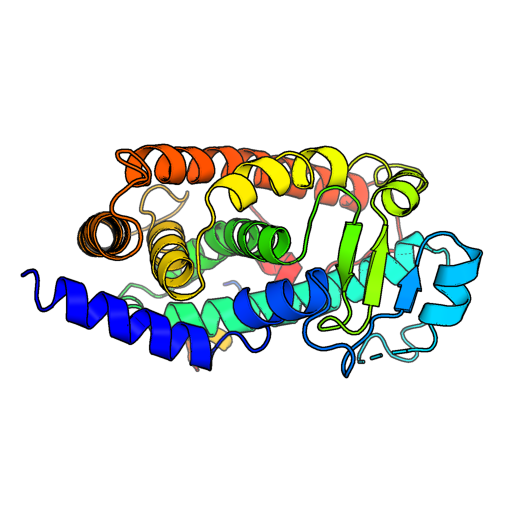 A CA 1
ATOM 1460 C C . ASP A 1 190 ? -14.247 -8.688 -30.477 1.00 31.53 424 ASP A C 1
ATOM 1461 O O . ASP A 1 190 ? -13.857 -9.727 -30.971 1.00 31.44 424 ASP A O 1
ATOM 1466 N N . ARG A 1 191 ? -14.904 -8.674 -29.332 1.00 32.69 425 ARG A N 1
ATOM 1467 C CA . ARG A 1 191 ? -15.262 -9.935 -28.670 1.00 33.90 425 ARG A CA 1
ATOM 1468 C C . ARG A 1 191 ? -16.380 -10.649 -29.439 1.00 34.37 425 ARG A C 1
ATOM 1469 O O . ARG A 1 191 ? -17.368 -10.027 -29.855 1.00 33.70 425 ARG A O 1
ATOM 1477 N N . PRO A 1 192 ? -16.236 -11.965 -29.626 1.00 35.02 426 PRO A N 1
ATOM 1478 C CA . PRO A 1 192 ? -17.345 -12.720 -30.210 1.00 34.67 426 PRO A CA 1
ATOM 1479 C C . PRO A 1 192 ? -18.660 -12.399 -29.514 1.00 35.38 426 PRO A C 1
ATOM 1480 O O . PRO A 1 192 ? -18.702 -12.210 -28.294 1.00 37.94 426 PRO A O 1
ATOM 1484 N N . GLY A 1 193 ? -19.731 -12.326 -30.287 1.00 36.60 427 GLY A N 1
ATOM 1485 C CA . GLY A 1 193 ? -21.072 -12.184 -29.713 1.00 33.86 427 GLY A CA 1
ATOM 1486 C C . GLY A 1 193 ? -21.492 -10.837 -29.152 1.00 30.36 427 GLY A C 1
ATOM 1487 O O . GLY A 1 193 ? -22.497 -10.764 -28.480 1.00 31.50 427 GLY A O 1
ATOM 1488 N N . LEU A 1 194 ? -20.745 -9.771 -29.404 1.00 30.05 428 LEU A N 1
ATOM 1489 C CA . LEU A 1 194 ? -21.187 -8.458 -28.943 1.00 31.12 428 LEU A CA 1
ATOM 1490 C C . LEU A 1 194 ? -22.357 -7.955 -29.778 1.00 32.67 428 LEU A C 1
ATOM 1491 O O . LEU A 1 194 ? -22.371 -8.121 -31.001 1.00 33.89 428 LEU A O 1
ATOM 1496 N N . LEU A 1 195 ? -23.343 -7.352 -29.117 1.00 31.25 429 LEU A N 1
ATOM 1497 C CA . LEU A 1 195 ? -24.523 -6.872 -29.814 1.00 31.30 429 LEU A CA 1
ATOM 1498 C C . LEU A 1 195 ? -24.273 -5.491 -30.397 1.00 33.73 429 LEU A C 1
ATOM 1499 O O . LEU A 1 195 ? -24.533 -5.272 -31.585 1.00 36.80 429 LEU A O 1
ATOM 1504 N N . ASN A 1 196 ? -23.783 -4.567 -29.568 1.00 35.46 430 ASN A N 1
ATOM 1505 C CA . ASN A 1 196 ? -23.536 -3.182 -29.993 1.00 39.04 430 ASN A CA 1
ATOM 1506 C C . ASN A 1 196 ? -22.073 -2.792 -29.860 1.00 39.08 430 ASN A C 1
ATOM 1507 O O . ASN A 1 196 ? -21.639 -2.289 -28.825 1.00 40.55 430 ASN A O 1
ATOM 1512 N N . VAL A 1 197 ? -21.337 -3.024 -30.938 1.00 38.31 431 VAL A N 1
ATOM 1513 C CA . VAL A 1 197 ? -19.906 -2.806 -31.001 1.00 37.60 431 VAL A CA 1
ATOM 1514 C C . VAL A 1 197 ? -19.570 -1.317 -30.893 1.00 38.18 431 VAL A C 1
ATOM 1515 O O . VAL A 1 197 ? -18.688 -0.919 -30.136 1.00 37.18 431 VAL A O 1
ATOM 1519 N N . LYS A 1 198 ? -20.315 -0.498 -31.624 1.00 41.63 432 LYS A N 1
ATOM 1520 C CA . LYS A 1 198 ? -20.007 0.915 -31.778 1.00 41.58 432 LYS A CA 1
ATOM 1521 C C . LYS A 1 198 ? -19.794 1.703 -30.471 1.00 38.88 432 LYS A C 1
ATOM 1522 O O . LYS A 1 198 ? -18.782 2.389 -30.365 1.00 40.31 432 LYS A O 1
ATOM 1528 N N . PRO A 1 199 ? -20.710 1.593 -29.473 1.00 36.34 433 PRO A N 1
ATOM 1529 C CA . PRO A 1 199 ? -20.578 2.402 -28.222 1.00 36.03 433 PRO A CA 1
ATOM 1530 C C . PRO A 1 199 ? -19.324 2.075 -27.396 1.00 35.18 433 PRO A C 1
ATOM 1531 O O . PRO A 1 199 ? -18.704 2.968 -26.807 1.00 31.81 433 PRO A O 1
ATOM 1535 N N . ILE A 1 200 ? -18.992 0.783 -27.364 1.00 34.57 434 ILE A N 1
ATOM 1536 C CA . ILE A 1 200 ? -17.774 0.243 -26.795 1.00 33.83 434 ILE A CA 1
ATOM 1537 C C . ILE A 1 200 ? -16.520 0.859 -27.432 1.00 40.26 434 ILE A C 1
ATOM 1538 O O . ILE A 1 200 ? -15.581 1.261 -26.723 1.00 40.71 434 ILE A O 1
ATOM 1543 N N . GLU A 1 201 ? -16.501 0.929 -28.766 1.00 43.15 435 GLU A N 1
ATOM 1544 C CA . GLU A 1 201 ? -15.365 1.502 -29.475 1.00 45.53 435 GLU A CA 1
ATOM 1545 C C . GLU A 1 201 ? -15.164 2.987 -29.126 1.00 46.08 435 GLU A C 1
ATOM 1546 O O . 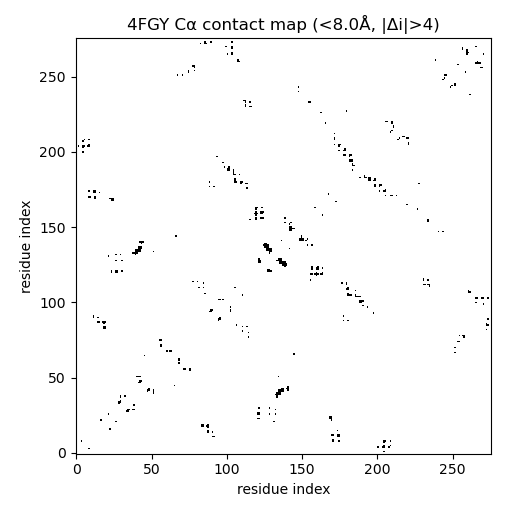GLU A 1 201 ? -14.033 3.422 -28.877 1.00 47.57 435 GLU A O 1
ATOM 1552 N N . ASP A 1 202 ? -16.248 3.757 -29.061 1.00 43.83 436 ASP A N 1
ATOM 1553 C CA . ASP A 1 202 ? -16.120 5.158 -28.652 1.00 42.91 436 ASP A CA 1
ATOM 1554 C C . ASP A 1 202 ? -15.551 5.217 -27.225 1.00 42.03 436 ASP A C 1
ATOM 1555 O O . ASP A 1 202 ? -14.767 6.110 -26.900 1.00 43.33 436 ASP A O 1
ATOM 1560 N N . ILE A 1 203 ? -15.935 4.258 -26.379 1.00 37.44 437 ILE A N 1
ATOM 1561 C CA . ILE A 1 203 ? -15.427 4.207 -25.018 1.00 33.35 437 ILE A CA 1
ATOM 1562 C C . ILE A 1 203 ? -13.934 3.863 -25.046 1.00 33.98 437 ILE A C 1
ATOM 1563 O O . ILE A 1 203 ? -13.132 4.605 -24.467 1.00 31.86 437 ILE A O 1
ATOM 1568 N N . GLN A 1 204 ? -13.569 2.768 -25.734 1.00 34.13 438 GLN A N 1
ATOM 1569 C CA . GLN A 1 204 ? -12.152 2.339 -25.877 1.00 33.59 438 GLN A CA 1
ATOM 1570 C C . GLN A 1 204 ? -11.243 3.399 -26.463 1.00 33.16 438 GLN A C 1
ATOM 1571 O O . GLN A 1 204 ? -10.122 3.542 -26.006 1.00 33.90 438 GLN A O 1
ATOM 1577 N N . ASP A 1 205 ? -11.719 4.127 -27.470 1.00 34.75 439 ASP A N 1
ATOM 1578 C CA . ASP A 1 205 ? -10.927 5.206 -28.069 1.00 39.53 439 ASP A CA 1
ATOM 1579 C C . ASP A 1 205 ? -10.560 6.309 -27.064 1.00 36.08 439 ASP A C 1
ATOM 1580 O O . ASP A 1 205 ? -9.427 6.785 -27.045 1.00 34.27 439 ASP A O 1
ATOM 1585 N N . ASN A 1 206 ? -11.509 6.688 -26.216 1.00 35.73 440 ASN A N 1
ATOM 1586 C CA . ASN A 1 206 ? -11.238 7.642 -25.133 1.00 37.30 440 ASN A CA 1
ATOM 1587 C C . ASN A 1 206 ? -10.174 7.118 -24.162 1.00 32.65 440 ASN A C 1
ATOM 1588 O O . ASN A 1 206 ? -9.299 7.856 -23.731 1.00 30.77 440 ASN A O 1
ATOM 1593 N N . LEU A 1 207 ? -10.258 5.833 -23.843 1.00 31.24 441 LEU A N 1
ATOM 1594 C CA . LEU A 1 207 ? -9.321 5.170 -22.932 1.00 31.01 441 LEU A CA 1
ATOM 1595 C C . LEU A 1 207 ? -7.922 5.053 -23.574 1.00 32.79 441 LEU A C 1
ATOM 1596 O O . LEU A 1 207 ? -6.906 5.423 -22.967 1.00 31.57 441 LEU A O 1
ATOM 1601 N N . LEU A 1 208 ? -7.883 4.556 -24.809 1.00 34.13 442 LEU A N 1
ATOM 1602 C CA . LEU A 1 208 ? -6.655 4.525 -25.610 1.00 35.54 442 LEU A CA 1
ATOM 1603 C C . LEU A 1 208 ? -5.889 5.852 -25.591 1.00 36.94 442 LEU A C 1
ATOM 1604 O O . LEU A 1 208 ? -4.655 5.865 -25.620 1.00 37.29 442 LEU A O 1
ATOM 1609 N N . GLN A 1 209 ? -6.630 6.956 -25.565 1.00 37.93 443 GLN A N 1
ATOM 1610 C CA . GLN A 1 209 ? -6.041 8.282 -25.587 1.00 39.82 443 GLN A CA 1
ATOM 1611 C C . GLN A 1 209 ? -5.591 8.690 -24.196 1.00 39.55 443 GLN A C 1
ATOM 1612 O O . GLN A 1 209 ? -4.520 9.292 -24.046 1.00 41.78 443 GLN A O 1
ATOM 1618 N N . ALA A 1 210 ? -6.411 8.402 -23.183 1.00 36.91 444 ALA A N 1
ATOM 1619 C CA . ALA A 1 210 ? -6.020 8.710 -21.803 1.00 36.91 444 ALA A CA 1
ATOM 1620 C C . ALA A 1 210 ? -4.680 8.036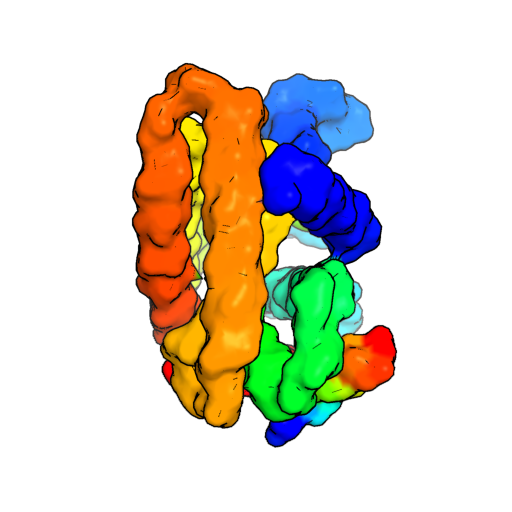 -21.503 1.00 38.86 444 ALA A C 1
ATOM 1621 O O . ALA A 1 210 ? -3.739 8.702 -21.077 1.00 42.24 444 ALA A O 1
ATOM 1623 N N . LEU A 1 211 ? -4.611 6.724 -21.777 1.00 38.07 445 LEU A N 1
ATOM 1624 C CA . LEU A 1 211 ? -3.391 5.900 -21.734 1.00 34.52 445 LEU A CA 1
ATOM 1625 C C . LEU A 1 211 ? -2.194 6.498 -22.476 1.00 36.40 445 LEU A C 1
ATOM 1626 O O . LEU A 1 211 ? -1.130 6.686 -21.896 1.00 38.63 445 LEU A O 1
ATOM 1631 N N . GLU A 1 212 ? -2.373 6.794 -23.756 1.00 39.37 446 GLU A N 1
ATOM 1632 C CA . GLU A 1 212 ? -1.342 7.449 -24.554 1.00 41.33 446 GLU A CA 1
ATOM 1633 C C . GLU A 1 212 ? -0.663 8.584 -23.770 1.00 41.60 446 GLU A C 1
ATOM 1634 O O . GLU A 1 212 ? 0.582 8.657 -23.682 1.00 40.44 446 GLU A O 1
ATOM 1640 N N . LEU A 1 213 ? -1.506 9.438 -23.185 1.00 40.05 447 LEU A N 1
ATOM 1641 C CA . LEU A 1 213 ? -1.077 10.613 -22.451 1.00 38.81 447 LEU A CA 1
ATOM 1642 C C . LEU A 1 213 ? -0.371 10.181 -21.176 1.00 38.64 447 LEU A C 1
ATOM 1643 O O . LEU A 1 213 ? 0.733 10.638 -20.878 1.00 40.60 447 LEU A O 1
ATOM 1648 N N . GLN A 1 214 ? -1.015 9.283 -20.441 1.00 36.81 448 GLN A N 1
ATOM 1649 C CA . GLN A 1 214 ? -0.494 8.744 -19.199 1.00 35.88 448 GLN A CA 1
ATOM 1650 C C . GLN A 1 214 ? 0.951 8.359 -19.372 1.00 38.14 448 GLN A C 1
ATOM 1651 O O . GLN A 1 214 ? 1.800 8.696 -18.533 1.00 38.22 448 GLN A O 1
ATOM 1657 N N . LEU A 1 215 ? 1.215 7.669 -20.488 1.00 37.95 449 LEU A N 1
ATOM 1658 C CA . LEU A 1 215 ? 2.500 7.058 -20.751 1.00 35.20 449 LEU A CA 1
ATOM 1659 C C . LEU A 1 215 ? 3.491 8.096 -21.130 1.00 36.97 449 LEU A C 1
ATOM 1660 O O . LEU A 1 215 ? 4.634 8.029 -20.697 1.00 40.22 449 LEU A O 1
ATOM 1665 N N . LYS A 1 216 ? 3.077 9.072 -21.925 1.00 40.46 450 LYS A N 1
ATOM 1666 C CA . LYS A 1 216 ? 4.010 10.147 -22.242 1.00 45.53 450 LYS A CA 1
ATOM 1667 C C . LYS A 1 216 ? 4.332 10.938 -20.971 1.00 48.09 450 LYS A C 1
ATOM 1668 O O . LYS A 1 216 ? 5.498 11.275 -20.722 1.00 48.68 450 LYS A O 1
ATOM 1674 N N . LEU A 1 217 ? 3.308 11.174 -20.145 1.00 49.02 451 LEU A N 1
ATOM 1675 C CA . LEU A 1 217 ? 3.474 11.876 -18.871 1.00 47.09 451 LEU A CA 1
ATOM 1676 C C . LEU A 1 217 ? 4.311 11.087 -17.868 1.00 46.11 451 LEU A C 1
ATOM 1677 O O . LEU A 1 217 ? 5.414 11.507 -17.507 1.00 45.76 451 LEU A O 1
ATOM 1682 N N . ASN A 1 218 ? 3.803 9.931 -17.454 1.00 44.29 452 ASN A N 1
ATOM 1683 C CA . ASN A 1 218 ? 4.433 9.137 -16.403 1.00 43.65 452 ASN A CA 1
ATOM 1684 C C . ASN A 1 218 ? 5.817 8.558 -16.751 1.00 44.51 452 ASN A C 1
ATOM 1685 O O . ASN A 1 218 ? 6.602 8.271 -15.846 1.00 45.82 452 ASN A O 1
ATOM 1690 N N . HIS A 1 219 ? 6.100 8.379 -18.047 1.00 45.22 453 HIS A N 1
ATOM 1691 C CA . HIS A 1 219 ? 7.393 7.868 -18.532 1.00 47.36 453 HIS A CA 1
ATOM 1692 C C . HIS A 1 219 ? 7.828 8.636 -19.739 1.00 49.63 453 HIS A C 1
ATOM 1693 O O . HIS A 1 219 ? 7.542 8.205 -20.856 1.00 48.40 453 HIS A O 1
ATOM 1700 N N . PRO A 1 220 ? 8.557 9.762 -19.561 1.00 52.68 454 PRO A N 1
ATOM 1701 C CA . PRO A 1 220 ? 8.765 10.595 -20.751 1.00 49.67 454 PRO A CA 1
ATOM 1702 C C . PRO A 1 220 ? 9.904 10.088 -21.621 1.00 50.22 454 PRO A C 1
ATOM 1703 O O . PRO A 1 220 ? 10.067 10.537 -22.761 1.00 50.93 454 PRO A O 1
ATOM 1707 N N . GLU A 1 221 ? 10.641 9.116 -21.090 1.00 53.70 455 GLU A N 1
ATOM 1708 C CA . GLU A 1 221 ? 11.846 8.586 -21.712 1.00 56.70 455 GLU A CA 1
ATOM 1709 C C . GLU A 1 221 ? 11.727 7.129 -22.142 1.00 57.26 455 GLU A C 1
ATOM 1710 O O . GLU A 1 221 ? 12.729 6.413 -22.166 1.00 63.39 455 GLU A O 1
ATOM 1716 N N . SER A 1 222 ? 10.510 6.685 -22.460 1.00 58.55 456 SER A N 1
ATOM 1717 C CA . SER A 1 222 ? 10.295 5.352 -23.046 1.00 57.14 456 SER A CA 1
ATOM 1718 C C . SER A 1 222 ? 9.857 5.504 -24.491 1.00 57.15 456 SER A C 1
ATOM 1719 O O . SER A 1 222 ? 9.578 4.521 -25.192 1.00 59.42 456 SER A O 1
ATOM 1722 N N . SER A 1 223 ? 9.838 6.756 -24.937 1.00 56.58 457 SER A N 1
ATOM 1723 C CA . SER A 1 223 ? 9.566 7.097 -26.327 1.00 57.60 457 SER A CA 1
ATOM 1724 C C . SER A 1 223 ? 8.353 6.367 -26.880 1.00 53.60 457 SER A C 1
ATOM 1725 O O . SER A 1 223 ? 7.285 6.956 -27.044 1.00 53.20 457 SER A O 1
ATOM 1728 N N . GLN A 1 224 ? 8.524 5.084 -27.176 1.00 45.77 458 GLN A N 1
ATOM 1729 C CA . GLN A 1 224 ? 7.450 4.312 -27.802 1.00 43.67 458 GLN A CA 1
ATOM 1730 C C . GLN A 1 224 ? 6.710 3.326 -26.875 1.00 40.06 458 GLN A C 1
ATOM 1731 O O . GLN A 1 224 ? 6.286 2.259 -27.315 1.00 41.41 458 GLN A O 1
ATOM 1737 N N . LEU A 1 225 ? 6.523 3.686 -25.608 1.00 33.98 459 LEU A N 1
ATOM 1738 C CA . LEU A 1 225 ? 5.944 2.749 -24.650 1.00 31.58 459 LEU A CA 1
ATOM 1739 C C . LEU A 1 225 ? 4.530 2.295 -25.084 1.00 29.91 459 LEU A C 1
ATOM 1740 O O . LEU A 1 225 ? 4.170 1.106 -25.020 1.00 29.34 459 LEU A O 1
ATOM 1745 N N . PHE A 1 226 ? 3.740 3.263 -25.513 1.00 27.30 460 PHE A N 1
ATOM 1746 C CA . PHE A 1 226 ? 2.408 3.028 -25.987 1.00 27.99 460 PHE A CA 1
ATOM 1747 C C . PHE A 1 226 ? 2.321 1.832 -26.968 1.00 28.06 460 PHE A C 1
ATOM 1748 O O . PHE A 1 226 ? 1.577 0.873 -26.720 1.00 25.98 460 PHE A O 1
ATOM 1756 N N . ALA A 1 227 ? 3.112 1.893 -28.045 1.00 27.13 461 ALA A N 1
ATOM 1757 C CA . ALA A 1 227 ? 3.227 0.842 -29.048 1.00 27.34 461 ALA A CA 1
ATOM 1758 C C . ALA A 1 227 ? 3.713 -0.523 -28.524 1.00 28.91 461 ALA A C 1
ATOM 1759 O O . ALA A 1 227 ? 3.240 -1.591 -28.949 1.00 28.58 461 ALA A O 1
ATOM 1761 N N . LYS A 1 228 ? 4.685 -0.487 -27.627 1.00 29.79 462 LYS A N 1
ATOM 1762 C CA . LYS A 1 228 ? 5.145 -1.703 -26.977 1.00 32.19 462 LYS A CA 1
ATOM 1763 C C . LYS A 1 228 ? 4.001 -2.336 -26.185 1.00 32.42 462 LYS A C 1
ATOM 1764 O O . LYS A 1 228 ? 3.808 -3.559 -26.216 1.00 32.95 462 LYS A O 1
ATOM 1770 N N . LEU A 1 229 ? 3.252 -1.491 -25.483 1.00 30.91 463 LEU A N 1
ATOM 1771 C CA . LEU A 1 229 ? 2.194 -1.951 -24.613 1.00 32.64 463 LEU A CA 1
ATOM 1772 C C . LEU A 1 229 ? 0.961 -2.448 -25.377 1.00 33.21 463 LEU A C 1
ATOM 1773 O O . LEU A 1 229 ? 0.307 -3.395 -24.940 1.00 32.47 463 LEU A O 1
ATOM 1778 N N . LEU A 1 230 ? 0.650 -1.814 -26.511 1.00 33.13 464 LEU A N 1
ATOM 1779 C CA . LEU A 1 230 ? -0.399 -2.301 -27.411 1.00 31.93 464 LEU A CA 1
ATOM 1780 C C . LEU A 1 230 ? -0.212 -3.756 -27.865 1.00 32.63 464 LEU A C 1
ATOM 1781 O O . LEU A 1 230 ? -1.158 -4.540 -27.837 1.00 31.28 464 LEU A O 1
ATOM 1786 N N . GLN A 1 231 ? 1.016 -4.104 -28.243 1.00 35.66 465 GLN A N 1
ATOM 1787 C CA . GLN A 1 231 ? 1.394 -5.468 -28.651 1.00 37.84 465 GLN A CA 1
ATOM 1788 C C . GLN A 1 231 ? 1.184 -6.547 -27.573 1.00 38.73 465 GLN A C 1
ATOM 1789 O O . GLN A 1 231 ? 0.771 -7.678 -27.883 1.00 40.36 465 GLN A O 1
ATOM 1795 N N . LYS A 1 232 ? 1.444 -6.209 -26.315 1.00 38.03 466 LYS A N 1
ATOM 1796 C CA . LYS A 1 232 ? 1.204 -7.168 -25.221 1.00 40.19 466 LYS A CA 1
ATOM 1797 C C . LYS A 1 232 ? -0.252 -7.656 -25.170 1.00 40.07 466 LYS A C 1
ATOM 1798 O O . LYS A 1 232 ? -0.525 -8.812 -24.855 1.00 36.72 466 LYS A O 1
ATOM 1804 N N . MET A 1 233 ? -1.176 -6.777 -25.526 1.00 45.64 467 MET A N 1
ATOM 1805 C CA . MET A 1 233 ? -2.588 -7.144 -25.600 1.00 50.61 467 MET A CA 1
ATOM 1806 C C . MET A 1 233 ? -2.834 -8.359 -26.464 1.00 52.65 467 MET A C 1
ATOM 1807 O O . MET A 1 233 ? -3.724 -9.154 -26.166 1.00 58.75 467 MET A O 1
ATOM 1812 N N . THR A 1 234 ? -2.053 -8.534 -27.522 1.00 49.78 468 THR A N 1
ATOM 1813 C CA . THR A 1 234 ? -2.300 -9.713 -28.334 1.00 47.56 468 THR A CA 1
ATOM 1814 C C . THR A 1 234 ? -1.457 -10.923 -27.898 1.00 43.35 468 THR A C 1
ATOM 1815 O O . THR A 1 234 ? -1.871 -12.060 -28.114 1.00 44.06 468 THR A O 1
ATOM 1819 N N . ASP A 1 235 ? -0.307 -10.697 -27.259 1.00 39.73 469 ASP A N 1
ATOM 1820 C CA . ASP A 1 235 ? 0.381 -11.801 -26.564 1.00 38.56 469 ASP A CA 1
ATOM 1821 C C . ASP A 1 235 ? -0.576 -12.350 -25.506 1.00 37.28 469 ASP A C 1
ATOM 1822 O O . ASP A 1 235 ? -0.629 -13.559 -25.253 1.00 35.95 469 ASP A O 1
ATOM 1827 N N . LEU A 1 236 ? -1.331 -11.446 -24.885 1.00 34.25 470 LEU A N 1
ATOM 1828 C CA . LEU A 1 236 ? -2.294 -11.831 -23.872 1.00 32.50 470 LEU A CA 1
ATOM 1829 C C . LEU A 1 236 ? -3.310 -12.837 -24.378 1.00 32.94 470 LEU A C 1
ATOM 1830 O O . LEU A 1 236 ? -3.597 -13.806 -23.661 1.00 35.26 470 LEU A O 1
ATOM 1835 N N . ARG A 1 237 ? -3.835 -12.645 -25.594 1.00 29.97 471 ARG A N 1
ATOM 1836 C CA . ARG A 1 237 ? -4.788 -13.612 -26.143 1.00 28.29 471 ARG A CA 1
ATOM 1837 C C . ARG A 1 237 ? -4.203 -14.971 -26.419 1.00 29.44 471 ARG A C 1
ATOM 1838 O O . ARG A 1 237 ? -4.885 -15.961 -26.215 1.00 31.61 471 ARG A O 1
ATOM 1846 N N . GLN A 1 238 ? -2.952 -15.032 -26.881 1.00 31.99 472 GLN A N 1
ATOM 1847 C CA . GLN A 1 238 ? -2.191 -16.303 -26.922 1.00 31.91 472 GLN A CA 1
ATOM 1848 C C . GLN A 1 238 ? -2.171 -16.974 -25.560 1.00 29.98 472 GLN A C 1
ATOM 1849 O O . GLN A 1 238 ? -2.608 -18.131 -25.426 1.00 27.78 472 GLN A O 1
ATOM 1855 N N . ILE A 1 239 ? -1.677 -16.233 -24.558 1.00 27.76 473 ILE A N 1
ATOM 1856 C CA . ILE A 1 239 ? -1.635 -16.692 -23.183 1.00 26.51 473 ILE A CA 1
ATOM 1857 C C . ILE A 1 239 ? -2.980 -17.359 -22.862 1.00 26.97 473 ILE A C 1
ATOM 1858 O O . ILE A 1 239 ? -3.023 -18.463 -22.316 1.00 25.32 473 ILE A O 1
ATOM 1863 N N . VAL A 1 240 ? -4.067 -16.701 -23.268 1.00 26.72 474 VAL A N 1
ATOM 1864 C CA . VAL A 1 240 ? -5.417 -17.107 -22.922 1.00 26.88 474 VAL A CA 1
ATOM 1865 C C . VAL A 1 240 ? -5.904 -18.316 -23.695 1.00 28.10 474 VAL A C 1
ATOM 1866 O O . VAL A 1 240 ? -6.535 -19.203 -23.120 1.00 28.91 474 VAL A O 1
ATOM 1870 N N . THR A 1 241 ? -5.617 -18.397 -24.987 1.00 29.69 475 THR A N 1
ATOM 1871 C CA . THR A 1 241 ? -6.053 -19.608 -25.688 1.00 31.80 475 THR A CA 1
ATOM 1872 C C . THR A 1 241 ? -5.280 -20.811 -25.131 1.00 32.43 475 THR A C 1
ATOM 1873 O O . THR A 1 241 ? -5.799 -21.919 -25.118 1.00 33.62 475 THR A O 1
ATOM 1877 N N . GLU A 1 242 ? -4.053 -20.550 -24.657 1.00 35.95 476 GLU A N 1
ATOM 1878 C CA . GLU A 1 242 ? -3.191 -21.529 -23.975 1.00 37.80 476 GLU A CA 1
ATOM 1879 C C . GLU A 1 242 ? -3.856 -22.001 -22.719 1.00 36.61 476 GLU A C 1
ATOM 1880 O O . GLU A 1 242 ? -3.890 -23.190 -22.462 1.00 39.05 476 GLU A O 1
ATOM 1886 N N . HIS A 1 243 ? -4.354 -21.048 -21.933 1.00 36.20 477 HIS A N 1
ATOM 1887 C CA . HIS A 1 243 ? -5.155 -21.315 -20.746 1.00 36.56 477 HIS A CA 1
ATOM 1888 C C . HIS A 1 243 ? -6.308 -22.194 -21.114 1.00 35.48 477 HIS A C 1
ATOM 1889 O O . HIS A 1 243 ? -6.415 -23.308 -20.624 1.00 36.66 477 HIS A O 1
ATOM 1896 N N . VAL A 1 244 ? -7.167 -21.702 -21.999 1.00 34.45 478 VAL A N 1
ATOM 1897 C CA . VAL A 1 244 ? -8.367 -22.416 -22.419 1.00 35.53 478 VAL A CA 1
ATOM 1898 C C . VAL A 1 244 ? -8.054 -23.865 -22.806 1.00 36.65 478 VAL A C 1
ATOM 1899 O O . VAL A 1 244 ? -8.776 -24.782 -22.408 1.00 36.28 478 VAL A O 1
ATOM 1903 N N . GLN A 1 245 ? -6.950 -24.071 -23.524 1.00 40.78 479 GLN A N 1
ATOM 1904 C CA . GLN A 1 245 ? -6.561 -25.415 -23.964 1.00 45.46 479 GLN A CA 1
ATOM 1905 C C . GLN A 1 245 ? -6.031 -26.350 -22.834 1.00 45.66 479 GLN A C 1
ATOM 1906 O O . GLN A 1 245 ? -5.849 -27.554 -23.039 1.00 44.95 479 GLN A O 1
ATOM 1912 N N . LEU A 1 246 ? -5.820 -25.804 -21.641 1.00 46.53 480 LEU A N 1
ATOM 1913 C CA . LEU A 1 246 ? -5.427 -26.624 -20.491 1.00 48.08 480 LEU A CA 1
ATOM 1914 C C . LEU A 1 246 ? -6.697 -27.131 -19.804 1.00 48.21 480 LEU A C 1
ATOM 1915 O O . LEU A 1 246 ? -6.852 -28.342 -19.566 1.00 47.83 480 LEU A O 1
ATOM 1920 N N . LEU A 1 247 ? -7.602 -26.201 -19.496 1.00 44.98 481 LEU A N 1
ATOM 1921 C CA . LEU A 1 247 ? -8.934 -26.541 -19.017 1.00 45.72 481 LEU A CA 1
ATOM 1922 C C . LEU A 1 247 ? -9.449 -27.726 -19.838 1.00 48.61 481 LEU A C 1
ATOM 1923 O O . LEU A 1 247 ? -9.761 -28.784 -19.293 1.00 46.57 481 LEU A O 1
ATOM 1928 N N . GLN A 1 248 ? -9.397 -27.578 -21.154 1.00 53.22 482 GLN A N 1
ATOM 1929 C CA . GLN A 1 248 ? -9.709 -28.667 -22.068 1.00 54.34 482 GLN A CA 1
ATOM 1930 C C . GLN A 1 248 ? -9.150 -30.040 -21.661 1.00 55.65 482 GLN A C 1
ATOM 1931 O O . GLN A 1 248 ? -9.876 -31.032 -21.725 1.00 55.04 482 GLN A O 1
ATOM 1937 N N . VAL A 1 249 ? -7.877 -30.123 -21.265 1.00 51.10 483 VAL A N 1
ATOM 1938 C CA . VAL A 1 249 ? -7.281 -31.456 -21.064 1.00 49.14 483 VAL A CA 1
ATOM 1939 C C . VAL A 1 249 ? -7.802 -31.907 -19.665 1.00 51.77 483 VAL A C 1
ATOM 1940 O O . VAL A 1 249 ? -7.957 -33.106 -19.444 1.00 54.66 483 VAL A O 1
ATOM 1944 N N . ILE A 1 250 ? -8.080 -30.968 -18.761 1.00 52.78 484 ILE A N 1
ATOM 1945 C CA . ILE A 1 250 ? -8.578 -31.365 -17.435 1.00 55.99 484 ILE A CA 1
ATOM 1946 C C . ILE A 1 250 ? -10.093 -31.540 -17.441 1.00 55.73 484 ILE A C 1
ATOM 1947 O O . ILE A 1 250 ? -10.683 -32.051 -16.479 1.00 52.16 484 ILE A O 1
ATOM 1952 N N . LYS A 1 251 ? -10.721 -31.107 -18.528 1.00 58.05 485 LYS A N 1
ATOM 1953 C CA . LYS A 1 251 ? -12.104 -31.451 -18.744 1.00 59.66 485 LYS A CA 1
ATOM 1954 C C . LYS A 1 251 ? -12.127 -32.976 -18.926 1.00 61.34 485 LYS A C 1
ATOM 1955 O O . LYS A 1 251 ? -12.712 -33.663 -18.087 1.00 60.17 485 LYS A O 1
ATOM 1961 N N . LYS A 1 252 ? -11.443 -33.507 -19.948 1.00 58.85 486 LYS A N 1
ATOM 1962 C CA . LYS A 1 252 ? -11.548 -34.938 -20.238 1.00 61.71 486 LYS A CA 1
ATOM 1963 C C . LYS A 1 252 ? -10.739 -35.815 -19.295 1.00 61.92 486 LYS A C 1
ATOM 1964 O O . LYS A 1 252 ? -11.321 -36.524 -18.467 1.00 65.61 486 LYS A O 1
ATOM 1970 N N . THR A 1 253 ? -9.413 -35.801 -19.445 1.00 56.78 487 THR A N 1
ATOM 1971 C CA . THR A 1 253 ? -8.535 -36.504 -18.513 1.00 50.90 487 THR A CA 1
ATOM 1972 C C . THR A 1 253 ? -8.631 -35.707 -17.220 1.00 49.64 487 THR A C 1
ATOM 1973 O O . THR A 1 253 ? -9.303 -34.682 -17.195 1.00 53.20 487 THR A O 1
ATOM 1977 N N . GLU A 1 254 ? -7.997 -36.157 -16.147 1.00 49.24 488 GLU A N 1
ATOM 1978 C CA . GLU A 1 254 ? -8.051 -35.413 -14.881 1.00 52.57 488 GLU A CA 1
ATOM 1979 C C . GLU A 1 254 ? -9.445 -35.359 -14.299 1.00 53.09 488 GLU A C 1
ATOM 1980 O O . GLU A 1 254 ? -10.040 -34.289 -14.146 1.00 51.46 488 GLU A O 1
ATOM 1986 N N . THR A 1 255 ? -9.958 -36.541 -13.996 1.00 58.41 489 THR A N 1
ATOM 1987 C CA . THR A 1 255 ? -11.105 -36.687 -13.121 1.00 64.78 489 THR A CA 1
ATOM 1988 C C . THR A 1 255 ? -10.893 -35.830 -11.881 1.00 66.44 489 THR A C 1
ATOM 1989 O O . THR A 1 255 ? -9.754 -35.428 -11.589 1.00 66.46 489 THR A O 1
ATOM 1993 N N . ASP A 1 256 ? -11.975 -35.554 -11.152 1.00 66.60 490 ASP A N 1
ATOM 1994 C CA . ASP A 1 256 ? -11.834 -34.939 -9.836 1.00 72.22 490 ASP A CA 1
ATOM 1995 C C . ASP A 1 256 ? -11.676 -33.405 -9.812 1.00 71.63 490 ASP A C 1
ATOM 1996 O O . ASP A 1 256 ? -11.801 -32.796 -8.750 1.00 76.01 490 ASP A O 1
ATOM 2001 N N . MET A 1 257 ? -11.392 -32.775 -10.950 1.00 63.54 491 MET A N 1
ATOM 2002 C CA . MET A 1 257 ? -11.171 -31.330 -10.944 1.00 56.55 491 MET A CA 1
ATOM 2003 C C . MET A 1 257 ? -12.394 -30.574 -11.502 1.00 50.52 491 MET A C 1
ATOM 2004 O O . MET A 1 257 ? -12.422 -30.174 -12.668 1.00 50.03 491 MET A O 1
ATOM 2009 N N . SER A 1 258 ? -13.401 -30.378 -10.653 1.00 46.83 492 SER A N 1
ATOM 2010 C CA . SER A 1 258 ? -14.595 -29.601 -11.017 1.00 42.92 492 SER A CA 1
ATOM 2011 C C . SER A 1 258 ? -14.293 -28.129 -10.971 1.00 39.42 492 SER A C 1
ATOM 2012 O O . SER A 1 258 ? -13.852 -27.614 -9.955 1.00 40.74 492 SER A O 1
ATOM 2015 N N . LEU A 1 259 ? -14.530 -27.454 -12.077 1.00 36.51 493 LEU A N 1
ATOM 2016 C CA . LEU A 1 259 ? -14.458 -26.012 -12.096 1.00 37.27 493 LEU A CA 1
ATOM 2017 C C . LEU A 1 259 ? -15.499 -25.391 -11.166 1.00 38.21 493 LEU A C 1
ATOM 2018 O O . LEU A 1 259 ? -16.531 -25.983 -10.897 1.00 44.98 493 LEU A O 1
ATOM 2023 N N . HIS A 1 260 ? -15.198 -24.212 -10.652 1.00 37.02 494 HIS A N 1
ATOM 2024 C CA . HIS A 1 260 ? -16.141 -23.435 -9.878 1.00 37.19 494 HIS A CA 1
ATOM 2025 C C . HIS A 1 260 ? -17.172 -22.952 -10.852 1.00 39.78 494 HIS A C 1
ATOM 2026 O O . HIS A 1 260 ? -16.826 -22.670 -12.002 1.00 39.46 494 HIS A O 1
ATOM 2033 N N . PRO A 1 261 ? -18.458 -22.872 -10.425 1.00 41.39 495 PRO A N 1
ATOM 2034 C CA . PRO A 1 261 ? -19.532 -22.541 -11.366 1.00 39.41 495 PRO A CA 1
ATOM 2035 C C . PRO A 1 261 ? -19.356 -21.177 -11.992 1.00 38.71 495 PRO A C 1
ATOM 2036 O O . PRO A 1 261 ? -19.793 -20.979 -13.131 1.00 40.27 495 PRO A O 1
ATOM 2040 N N . LEU A 1 262 ? -18.746 -20.240 -11.257 1.00 35.68 496 LEU A N 1
ATOM 2041 C CA . LEU A 1 262 ? -18.443 -18.918 -11.815 1.00 34.74 496 LEU A CA 1
ATOM 2042 C C . LEU A 1 262 ? -17.489 -19.092 -12.986 1.00 36.85 496 LEU A C 1
ATOM 2043 O O . LEU A 1 262 ? -17.683 -18.500 -14.052 1.00 36.24 496 LEU A O 1
ATOM 2048 N N . LEU A 1 263 ? -16.481 -19.942 -12.779 1.00 37.23 497 LEU A N 1
ATOM 2049 C CA . LEU A 1 263 ? -15.474 -20.234 -13.792 1.00 37.57 497 LEU A CA 1
ATOM 2050 C C . LEU A 1 263 ? -16.015 -21.103 -14.905 1.00 37.00 497 LEU A C 1
ATOM 2051 O O . LEU A 1 263 ? -15.536 -21.014 -16.029 1.00 37.62 497 LEU A O 1
ATOM 2056 N N . GLN A 1 264 ? -17.012 -21.926 -14.581 1.00 38.20 498 GLN A N 1
ATOM 2057 C CA . GLN A 1 264 ? -17.818 -22.650 -15.574 1.00 38.58 498 GLN A CA 1
ATOM 2058 C C . GLN A 1 264 ? -18.562 -21.711 -16.542 1.00 40.30 498 GLN A C 1
ATOM 2059 O O . GLN A 1 264 ? -18.374 -21.782 -17.756 1.00 39.72 498 GLN A O 1
ATOM 2065 N N . GLU A 1 265 ? -19.400 -20.829 -16.001 1.00 41.41 499 GLU A N 1
ATOM 2066 C CA . GLU A 1 265 ? -20.042 -19.787 -16.798 1.00 42.33 499 GLU A CA 1
ATOM 2067 C C . GLU A 1 265 ? -19.098 -19.172 -17.816 1.00 42.93 499 GLU A C 1
ATOM 2068 O O . GLU A 1 265 ? -19.501 -18.883 -18.942 1.00 45.83 499 GLU A O 1
ATOM 2074 N N . ILE A 1 266 ? -17.854 -18.947 -17.397 1.00 43.20 500 ILE A N 1
ATOM 2075 C CA . ILE A 1 266 ? -16.879 -18.187 -18.180 1.00 43.14 500 ILE A CA 1
ATOM 2076 C C . ILE A 1 266 ? -16.224 -19.055 -19.255 1.00 44.14 500 ILE A C 1
ATOM 2077 O O . ILE A 1 266 ? -16.281 -18.722 -20.437 1.00 42.97 500 ILE A O 1
ATOM 2082 N N . TYR A 1 267 ? -15.609 -20.158 -18.837 1.00 46.90 501 TYR A N 1
ATOM 2083 C CA . TYR A 1 267 ? -15.157 -21.180 -19.764 1.00 53.64 501 TYR A CA 1
ATOM 2084 C C . TYR A 1 267 ? -16.362 -22.000 -20.206 1.00 57.37 501 TYR A C 1
ATOM 2085 O O . TYR A 1 267 ? -16.689 -23.005 -19.575 1.00 62.08 501 TYR A O 1
ATOM 2094 N N . LYS A 1 268 ? -17.043 -21.554 -21.259 1.00 57.35 502 LYS A N 1
ATOM 2095 C CA . LYS A 1 268 ? -18.197 -22.278 -21.801 1.00 59.22 502 LYS A CA 1
ATOM 2096 C C . LYS A 1 268 ? -18.513 -21.456 -23.041 1.00 63.43 502 LYS A C 1
ATOM 2097 O O . LYS A 1 268 ? -18.751 -20.244 -22.955 1.00 64.91 502 LYS A O 1
ATOM 2103 N N . ASP A 1 269 ? -18.400 -22.076 -24.210 1.00 63.06 503 ASP A N 1
ATOM 2104 C CA . ASP A 1 269 ? -18.634 -21.382 -25.477 1.00 63.39 503 ASP A CA 1
ATOM 2105 C C . ASP A 1 269 ? -17.671 -20.224 -25.806 1.00 67.43 503 ASP A C 1
ATOM 2106 O O . ASP A 1 269 ? -18.111 -19.095 -26.021 1.00 71.63 503 ASP A O 1
ATOM 2111 N N . LEU A 1 270 ? -16.370 -20.508 -25.863 1.00 74.24 504 LEU A N 1
ATOM 2112 C CA . LEU A 1 270 ? -15.385 -19.563 -26.408 1.00 77.63 504 LEU A CA 1
ATOM 2113 C C . LEU A 1 270 ? -14.177 -20.073 -27.199 1.00 75.34 504 LEU A C 1
ATOM 2114 O O . LEU A 1 270 ? -13.501 -19.287 -27.872 1.00 75.46 504 LEU A O 1
ATOM 2119 N N . ARG B 2 1 ? -26.022 -15.008 -19.548 1.00 64.40 686 ARG B N 1
ATOM 2120 C CA . ARG B 2 1 ? -26.663 -15.855 -18.557 1.00 64.93 686 ARG B CA 1
ATOM 2121 C C . ARG B 2 1 ? -26.142 -17.260 -18.719 1.00 60.17 686 ARG B C 1
ATOM 2122 O O . ARG B 2 1 ? -26.686 -18.045 -19.483 1.00 58.72 686 ARG B O 1
ATOM 2130 N N . HIS B 2 2 ? -25.069 -17.553 -17.997 1.00 52.10 687 HIS B N 1
ATOM 2131 C CA . HIS B 2 2 ? -24.408 -16.546 -17.170 1.00 51.78 687 HIS B CA 1
ATOM 2132 C C . HIS B 2 2 ? -25.060 -15.992 -15.945 1.00 50.96 687 HIS B C 1
ATOM 2133 O O . HIS B 2 2 ? -25.151 -14.776 -15.778 1.00 49.26 687 HIS B O 1
ATOM 2140 N N . LYS B 2 3 ? -25.447 -16.853 -15.028 1.00 49.78 688 LYS B N 1
ATOM 2141 C CA . LYS B 2 3 ? -26.255 -16.411 -13.881 1.00 49.16 688 LYS B CA 1
ATOM 2142 C C . LYS B 2 3 ? -25.465 -15.634 -12.818 1.00 44.33 688 LYS B C 1
ATOM 2143 O O . LYS B 2 3 ? -25.935 -14.598 -12.349 1.00 43.52 688 LYS B O 1
ATOM 2149 N N . ILE B 2 4 ? -24.277 -16.108 -12.443 1.00 40.68 689 ILE B N 1
ATOM 2150 C CA . ILE B 2 4 ? -23.465 -15.417 -11.417 1.00 39.74 689 ILE B CA 1
ATOM 2151 C C . ILE B 2 4 ? -22.949 -14.021 -11.795 1.00 41.15 689 ILE B C 1
ATOM 2152 O O . ILE B 2 4 ? -23.160 -13.063 -11.048 1.00 41.57 689 ILE B O 1
ATOM 2157 N N . LEU B 2 5 ? -22.272 -13.895 -12.937 1.00 42.27 690 LEU B N 1
ATOM 2158 C CA . LEU B 2 5 ? -22.134 -12.586 -13.573 1.00 44.00 690 LEU B CA 1
ATOM 2159 C C . LEU B 2 5 ? -23.551 -12.207 -13.917 1.00 49.69 690 LEU B C 1
ATOM 2160 O O . LEU B 2 5 ? -24.296 -13.032 -14.469 1.00 51.45 690 LEU B O 1
ATOM 2165 N N . HIS B 2 6 ? -23.949 -10.980 -13.609 1.00 54.87 691 HIS B N 1
ATOM 2166 C CA . HIS B 2 6 ? -25.359 -10.631 -13.711 1.00 56.20 691 HIS B CA 1
ATOM 2167 C C . HIS B 2 6 ? -25.694 -10.178 -12.361 1.00 53.88 691 HIS B C 1
ATOM 2168 O O . HIS B 2 6 ? -26.011 -9.015 -12.161 1.00 51.92 691 HIS B O 1
ATOM 2175 N N . ARG B 2 7 ? -25.627 -11.119 -11.414 1.00 55.02 692 ARG B N 1
ATOM 2176 C CA . ARG B 2 7 ? -25.878 -10.803 -10.014 1.00 61.33 692 ARG B CA 1
ATOM 2177 C C . ARG B 2 7 ? -24.758 -9.890 -9.574 1.00 59.82 692 ARG B C 1
ATOM 2178 O O . ARG B 2 7 ? -25.008 -8.853 -8.941 1.00 63.16 692 ARG B O 1
ATOM 2186 N N . LEU B 2 8 ? -23.530 -10.259 -9.960 1.00 54.62 693 LEU B N 1
ATOM 2187 C CA . LEU B 2 8 ? -22.348 -9.426 -9.725 1.00 49.84 693 LEU B CA 1
ATOM 2188 C C . LEU B 2 8 ? -22.437 -8.137 -10.517 1.00 46.40 693 LEU B C 1
ATOM 2189 O O . LEU B 2 8 ? -21.831 -7.139 -10.152 1.00 42.68 693 LEU B O 1
ATOM 2194 N N . LEU B 2 9 ? -23.180 -8.168 -11.616 1.00 48.86 694 LEU B N 1
ATOM 2195 C CA . LEU B 2 9 ? -23.382 -6.957 -12.408 1.00 53.45 694 LEU B CA 1
ATOM 2196 C C . LEU B 2 9 ? -24.509 -6.099 -11.862 1.00 60.92 694 LEU B C 1
ATOM 2197 O O . LEU B 2 9 ? -24.367 -4.884 -11.782 1.00 62.12 694 LEU B O 1
ATOM 2202 N N . GLN B 2 10 ? -25.615 -6.743 -11.484 1.00 69.30 695 GLN B N 1
ATOM 2203 C CA . GLN B 2 10 ? -26.773 -6.068 -10.902 1.00 75.18 695 GLN B CA 1
ATOM 2204 C C . GLN B 2 10 ? -26.427 -5.268 -9.641 1.00 81.45 695 GLN B C 1
ATOM 2205 O O . GLN B 2 10 ? -26.983 -4.186 -9.432 1.00 87.20 695 GLN B O 1
ATOM 2211 N N . GLU B 2 11 ? -25.518 -5.801 -8.820 1.00 83.52 696 GLU B N 1
ATOM 2212 C CA . GLU B 2 11 ? -24.873 -5.047 -7.728 1.00 90.48 696 GLU B CA 1
ATOM 2213 C C . GLU B 2 11 ? -23.816 -5.885 -7.008 1.00 98.46 696 GLU B C 1
ATOM 2214 O O . GLU B 2 11 ? -22.723 -5.398 -6.701 1.00 105.21 696 GLU B O 1
#

GO terms:
  GO:0005515 protein binding (F, IPI)
  GO:0042802 identical protein binding (F, IPI)
  GO:0004879 nuclear receptor activity (F, IDA)
  GO:0005634 nucleus (C, IDA)
  GO:0035357 peroxisome proliferator activated receptor signaling pathway (P, IDA)
  GO:0003700 DNA-binding transcription factor activity (F, IDA)
  GO:0010629 negative regulation of gene expression (P, IDA)
  GO:1904893 negative regulation of receptor signaling pathway via STAT (P, IDA)
  GO:0035357 peroxisome proliferator activated receptor signaling pathway (P, IGI)
  GO:0010628 positive regulation of gene expression (P, IGI)
  GO:0010629 negative regulation of gene expression (P, IGI)
  GO:1903845 negative regulation of cellular response to transforming growth factor beta stimulus (P, IGI)
  GO:0060392 negative regulation of SMAD protein signal transduction (P, IGI)
  GO:0030512 negative regulation of transforming growth factor beta receptor signaling pathway (P, IGI)
  GO:0048662 negative regulation of smooth muscle cell proliferation (P, IGI)
  GO:0045668 negative regulation of osteoblast differentiation (P, IMP)
  GO:0030514 negative regulation of BMP signaling pathway (P, IMP)
  GO:0097677 STAT family protein binding (F, IPI)
  GO:0050699 WW domain binding (F, IMP)
  GO:0045944 positive regulation of transcription by RNA polymerase II (P, IDA)

CATH classification: 1.10.565.10